Protein AF-0000000079573937 (afdb_homodimer)

Organism: NCBI:txid592978

pLDDT: mean 86.53, std 19.09, range [24.98, 98.88]

Solvent-accessible surface area (backbone atoms only — not comparable to full-atom values): 15312 Å² total; per-residue (Å²): 130,82,76,70,68,78,76,68,68,70,59,64,62,57,48,50,54,49,49,52,52,49,51,52,48,50,53,50,46,54,70,66,37,50,70,65,61,48,67,47,43,62,46,42,52,49,57,50,58,76,48,68,52,93,90,28,59,68,71,42,94,75,48,55,65,68,60,53,50,50,52,42,48,52,36,50,51,51,45,60,72,75,45,92,72,54,74,75,52,59,72,45,42,62,59,50,46,44,49,51,40,46,50,50,38,53,51,52,47,50,50,52,51,51,53,51,51,51,53,50,59,60,60,67,44,93,77,67,70,85,125,129,82,76,70,66,76,76,70,67,70,59,63,62,56,48,50,54,50,50,52,53,49,50,52,49,50,52,51,46,53,70,67,38,51,70,68,60,48,68,47,43,62,47,43,51,49,56,50,58,76,46,67,53,93,90,28,58,69,71,41,93,77,49,56,65,67,60,53,50,50,52,43,48,52,37,52,51,51,45,61,74,75,45,93,70,53,74,74,52,60,72,45,42,62,61,52,47,44,48,52,38,46,49,50,37,52,50,51,48,51,52,52,51,51,53,52,50,50,51,50,60,58,60,68,41,87,82,65,67,84,124

Secondary structure (DSSP, 8-state):
---------SHHHHHHHHHHHHHHHHHHHHHTS-HHHHHHHHHHHHHHHHT-STT-GGGSSS--HHHHHHHHHHHHHHHHHHS---HHHHHHHHHHHHHHHHHHHHHHHHHHHHHHHHHHHHHTSTT----/---------SHHHHHHHHHHHHHHHHHHHHHTS-HHHHHHHHHHHHHHHHT-STT-GGGSSS--HHHHHHHHHHHHHHHHHHS---HHHHHHHHHHHHHHHHHHHHHHHHHHHHHHHHHHHHHTSTT----

Sequence (262 aa):
MYQKLPYYMAYPIQTEYDERAERTDLEYMKSLYPDLPKRILPYVEEECDRMEYTGSVIFDVYPDKLQLRIMCSRICENVKKQEKMFAGEERMLRDLAEVLLYQEIYRRRGEQRKRKQKIYSYCSLPGKSMIMYQKLPYYMAYPIQTEYDERAERTDLEYMKSLYPDLPKRILPYVEEECDRMEYTGSVIFDVYPDKLQLRIMCSRICENVKKQEKMFAGEERMLRDLAEVLLYQEIYRRRGEQRKRKQKIYSYCSLPGKSMI

Nearest PDB structures (foldseek):
  7qcf-assembly1_A  TM=4.038E-01  e=3.791E+00  Escherichia coli K-12
  7qcf-assembly3_D-2  TM=3.618E-01  e=5.643E+00  Escherichia coli K-12
  8hoi-assembly2_B  TM=2.876E-01  e=5.037E+00  Homo sapiens
  7qcf-assembly1_A  TM=4.037E-01  e=3.473E+00  Escherichia coli K-12
  7qcf-assembly3_D-2  TM=3.617E-01  e=4.367E+00  Escherichia coli K-12

Foldseek 3Di:
DPPVPVPPVPPPVVVVVVVVVVVVVVVVVLVPDDDLLNLLLVLLVVLVVVQPDPPGQLLDPDRDPVVLVVSLVSSLVVCVVPDDDDPVSNVCSSVSSSVSNNVVSVVVNVVVVVVVVVVVVVVPPPPCDPD/DPPVPVPPVPPPVVVVVVVVVVVVVVVVVLVPDDDLLNLLLVLLVVLVVVQPDPPGQLQDPDRDPVVLVVSLVSSLVVCVVPDDDDPVSNVCSSVSSSVSNNVVSVVVNVVVVVVVVVVVVVVPPVPDDPD

Radius of gyration: 21.72 Å; Cα contacts (8 Å, |Δi|>4): 149; chains: 2; bounding box: 40×76×48 Å

Structure (mmCIF, N/CA/C/O backbone):
data_AF-0000000079573937-model_v1
#
loop_
_entity.id
_entity.type
_entity.pdbx_description
1 polymer 'Uncharacterized protein'
#
loop_
_atom_site.group_PDB
_atom_site.id
_atom_site.type_symbol
_atom_site.label_atom_id
_atom_site.label_alt_id
_atom_site.label_comp_id
_atom_site.label_asym_id
_atom_site.label_entity_id
_atom_site.label_seq_id
_atom_site.pdbx_PDB_ins_code
_atom_site.Cartn_x
_atom_site.Cartn_y
_atom_site.Cartn_z
_atom_site.occupancy
_atom_site.B_iso_or_equiv
_atom_site.auth_seq_id
_atom_site.auth_comp_id
_atom_site.auth_asym_id
_atom_site.auth_atom_id
_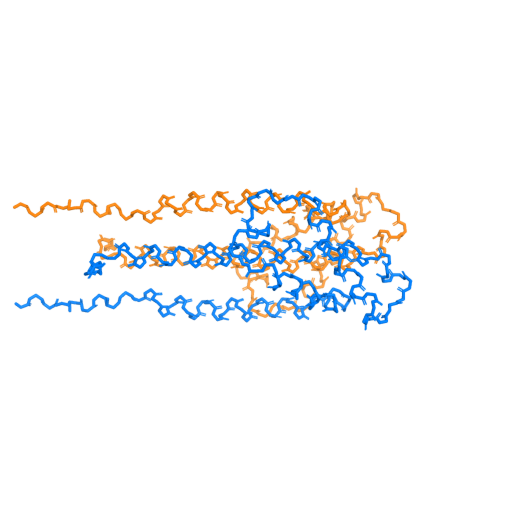atom_site.pdbx_PDB_model_num
ATOM 1 N N . MET A 1 1 ? -0.1 43.375 30.547 1 24.98 1 MET A N 1
ATOM 2 C CA . MET A 1 1 ? 0.74 42.188 30.547 1 24.98 1 MET A CA 1
ATOM 3 C C . MET A 1 1 ? 0.172 41.125 29.609 1 24.98 1 MET A C 1
ATOM 5 O O . MET A 1 1 ? -0.954 40.656 29.812 1 24.98 1 MET A O 1
ATOM 9 N N . TYR A 1 2 ? 0.427 41.281 28.344 1 28.7 2 TYR A N 1
ATOM 10 C CA . TYR A 1 2 ? -0.107 40.438 27.266 1 28.7 2 TYR A CA 1
ATOM 11 C C . TYR A 1 2 ? 0.256 38.969 27.469 1 28.7 2 TYR A C 1
ATOM 13 O O . TYR A 1 2 ? 1.419 38.656 27.719 1 28.7 2 TYR A O 1
ATOM 21 N N . GLN A 1 3 ? -0.486 38.312 28.391 1 28.08 3 GLN A N 1
ATOM 22 C CA . GLN A 1 3 ? -0.281 36.906 28.688 1 28.08 3 GLN A CA 1
ATOM 23 C C . GLN A 1 3 ? 0.041 36.094 27.422 1 28.08 3 GLN A C 1
ATOM 25 O O . GLN A 1 3 ? -0.699 36.156 26.438 1 28.08 3 GLN A O 1
ATOM 30 N N . LYS A 1 4 ? 1.369 36 27.062 1 37.31 4 LYS A N 1
ATOM 31 C CA . LYS A 1 4 ? 1.959 35.125 26.047 1 37.31 4 LYS A CA 1
ATOM 32 C C . LYS A 1 4 ? 1.273 33.781 26.016 1 37.31 4 LYS A C 1
ATOM 34 O O . LYS A 1 4 ? 1.214 33.062 27.031 1 37.31 4 LYS A O 1
ATOM 39 N N . LEU A 1 5 ? 0.05 33.781 25.75 1 37.66 5 LEU A N 1
ATOM 40 C CA . LEU A 1 5 ? -0.457 32.438 25.531 1 37.66 5 LEU A CA 1
ATOM 41 C C . LEU A 1 5 ? 0.614 31.531 24.906 1 37.66 5 LEU A C 1
ATOM 43 O O . LEU A 1 5 ? 1.245 31.922 23.922 1 37.66 5 LEU A O 1
ATOM 47 N N . PRO A 1 6 ? 1.415 30.797 25.812 1 36.66 6 PRO A N 1
ATOM 48 C CA . PRO A 1 6 ? 2.387 29.844 25.25 1 36.66 6 PRO A CA 1
ATOM 49 C C . PRO A 1 6 ? 1.854 29.109 24.016 1 36.66 6 PRO A C 1
ATOM 51 O O . PRO A 1 6 ? 0.735 28.594 24.047 1 36.66 6 PRO A O 1
ATOM 54 N N . TYR A 1 7 ? 1.98 29.641 22.844 1 37.28 7 TYR A N 1
ATOM 55 C CA . TYR A 1 7 ? 1.629 29.031 21.562 1 37.28 7 TYR A CA 1
ATOM 56 C C . TYR A 1 7 ? 2.061 27.578 21.531 1 37.28 7 TYR A C 1
ATOM 58 O O . TYR A 1 7 ? 3.176 27.266 21.109 1 37.28 7 TYR A O 1
ATOM 66 N N . TYR A 1 8 ? 2.178 26.859 22.641 1 42.19 8 TYR A N 1
ATOM 67 C CA . TYR A 1 8 ? 2.443 25.438 22.484 1 42.19 8 TYR A CA 1
ATOM 68 C C . TYR A 1 8 ? 1.611 24.844 21.344 1 42.19 8 TYR A C 1
ATOM 70 O O . TYR A 1 8 ? 0.383 24.781 21.438 1 42.19 8 TYR A O 1
ATOM 78 N N . MET A 1 9 ? 1.931 25.062 20.141 1 45.53 9 MET A N 1
ATOM 79 C CA . MET A 1 9 ? 1.317 24.438 18.969 1 45.53 9 MET A CA 1
ATOM 80 C C . MET A 1 9 ? 1.02 22.969 19.219 1 45.53 9 MET A C 1
ATOM 82 O O . MET A 1 9 ? 1.92 22.188 19.562 1 45.53 9 MET A O 1
ATOM 86 N N . ALA A 1 10 ? -0.041 22.516 19.844 1 50.25 10 ALA A N 1
ATOM 87 C CA . ALA A 1 10 ? -0.71 21.234 19.984 1 50.25 10 ALA A CA 1
ATOM 88 C C . ALA A 1 10 ? -0.385 20.312 18.797 1 50.25 10 ALA A C 1
ATOM 90 O O . ALA A 1 10 ? -0.569 19.094 18.891 1 50.25 10 ALA A O 1
ATOM 91 N N . TYR A 1 11 ? 0.306 20.812 17.828 1 54.09 11 TYR A N 1
ATOM 92 C CA . TYR A 1 11 ? 0.455 20.047 16.594 1 54.09 11 TYR A CA 1
ATOM 93 C C . TYR A 1 11 ? 1.466 18.922 16.781 1 54.09 11 TYR A C 1
ATOM 95 O O . TYR A 1 11 ? 1.287 17.812 16.25 1 54.09 11 TYR A O 1
ATOM 103 N N . PRO A 1 12 ? 2.684 19.219 17.578 1 57.81 12 PRO A N 1
ATOM 104 C CA . PRO A 1 12 ? 3.721 18.188 17.469 1 57.81 12 PRO A CA 1
ATOM 105 C C . PRO A 1 12 ? 3.303 16.859 18.109 1 57.81 12 PRO A C 1
ATOM 107 O O . PRO A 1 12 ? 3.559 15.789 17.547 1 57.81 12 PRO A O 1
ATOM 110 N N . ILE A 1 13 ? 2.611 16.953 19.281 1 59 13 ILE A N 1
ATOM 111 C CA . ILE A 1 13 ? 2.361 15.719 20.031 1 59 13 ILE A CA 1
ATOM 112 C C . ILE A 1 13 ? 1.302 14.883 19.312 1 59 13 ILE A C 1
ATOM 114 O O . ILE A 1 13 ? 1.456 13.672 19.156 1 59 13 ILE A O 1
ATOM 118 N N . GLN A 1 14 ? 0.32 15.492 18.859 1 69.94 14 GLN A N 1
ATOM 119 C CA . GLN A 1 14 ? -0.741 14.75 18.188 1 69.94 14 GLN A CA 1
ATOM 120 C C . GLN A 1 14 ? -0.217 14.062 16.938 1 69.94 14 GLN A C 1
ATOM 122 O O . GLN A 1 14 ? -0.584 12.914 16.641 1 69.94 14 GLN A O 1
ATOM 127 N N . THR A 1 15 ? 0.822 14.734 16.406 1 74.12 15 THR A N 1
ATOM 128 C CA . THR A 1 15 ? 1.39 14.18 15.18 1 74.12 15 THR A CA 1
ATOM 129 C C . THR A 1 15 ? 2.209 12.93 15.484 1 74.12 15 THR A C 1
ATOM 131 O O . THR A 1 15 ? 2.164 11.953 14.727 1 74.12 15 THR A O 1
ATOM 134 N N . GLU A 1 16 ? 2.859 12.953 16.656 1 79.19 16 GLU A N 1
ATOM 135 C CA . GLU A 1 16 ? 3.678 11.797 17.016 1 79.19 16 GLU A CA 1
ATOM 136 C C . GLU A 1 16 ? 2.811 10.578 17.328 1 79.19 16 GLU A C 1
ATOM 138 O O . GLU A 1 16 ? 3.148 9.461 16.938 1 79.19 16 GLU A O 1
ATOM 143 N N . TYR A 1 17 ? 1.79 10.82 18.109 1 79.19 17 TYR A N 1
ATOM 144 C CA . TYR A 1 17 ? 0.856 9.742 18.422 1 79.19 17 TYR A CA 1
ATOM 145 C C . TYR A 1 17 ? 0.246 9.164 17.156 1 79.19 17 TYR A C 1
ATOM 147 O O . TYR A 1 17 ? 0.122 7.945 17.016 1 79.19 17 TYR A O 1
ATOM 155 N N . ASP A 1 18 ? -0.044 10 16.266 1 85.38 18 ASP A N 1
ATOM 156 C CA . ASP A 1 18 ? -0.644 9.578 15.008 1 85.38 18 ASP A CA 1
ATOM 157 C C . ASP A 1 18 ? 0.336 8.742 14.188 1 85.38 18 ASP A C 1
ATOM 159 O O . ASP A 1 18 ? -0.056 7.758 13.555 1 85.38 18 ASP A O 1
ATOM 163 N N . GLU A 1 19 ? 1.577 9.156 14.305 1 87.06 19 GLU A N 1
ATOM 164 C CA . GLU A 1 19 ? 2.598 8.422 13.562 1 87.06 19 GLU A CA 1
ATOM 165 C C . GLU A 1 19 ? 2.801 7.023 14.133 1 87.06 19 GLU A C 1
ATOM 167 O O . GLU A 1 19 ? 2.98 6.059 13.383 1 87.06 19 GLU A O 1
ATOM 172 N N . ARG A 1 20 ? 2.82 6.953 15.453 1 91.38 20 ARG A N 1
ATOM 173 C CA . ARG A 1 20 ? 2.941 5.652 16.109 1 91.38 20 ARG A CA 1
ATOM 174 C C . ARG A 1 20 ? 1.746 4.766 15.773 1 91.38 20 ARG A C 1
ATOM 176 O O . ARG A 1 20 ? 1.91 3.576 15.484 1 91.38 20 ARG A O 1
ATOM 183 N N . ALA A 1 21 ? 0.605 5.316 15.836 1 91.81 21 ALA A N 1
ATOM 184 C CA . ALA A 1 21 ? -0.614 4.586 15.508 1 91.81 21 ALA A CA 1
ATOM 185 C C . ALA A 1 21 ? -0.588 4.102 14.062 1 91.81 21 ALA A C 1
ATOM 187 O O . ALA A 1 21 ? -1.009 2.979 13.766 1 91.81 21 ALA A O 1
ATOM 188 N N . GLU A 1 22 ? -0.094 4.906 13.172 1 94.19 22 GLU A N 1
ATOM 189 C CA . GLU A 1 22 ? 0.003 4.547 11.766 1 94.19 22 GLU A CA 1
ATOM 190 C C . GLU A 1 22 ? 0.978 3.393 11.555 1 94.19 22 GLU A C 1
ATOM 192 O O . GLU A 1 22 ? 0.722 2.494 10.75 1 94.19 22 GLU A O 1
ATOM 197 N N . ARG A 1 23 ? 2.105 3.416 12.25 1 94.56 23 ARG A N 1
ATOM 198 C CA . ARG A 1 23 ? 3.096 2.348 12.156 1 94.56 23 ARG A CA 1
ATOM 199 C C . ARG A 1 23 ? 2.535 1.034 12.688 1 94.56 23 ARG A C 1
ATOM 201 O O . ARG A 1 23 ? 2.738 -0.023 12.086 1 94.56 23 ARG A O 1
ATOM 208 N N . THR A 1 24 ? 1.897 1.167 13.836 1 95.94 24 THR A N 1
ATOM 209 C CA . THR A 1 24 ? 1.251 -0.008 14.406 1 95.94 24 THR A CA 1
ATOM 210 C C . THR A 1 24 ? 0.197 -0.565 13.453 1 95.94 24 THR A C 1
ATOM 212 O O . THR A 1 24 ? 0.088 -1.781 13.281 1 95.94 24 THR A O 1
ATOM 215 N N . ASP A 1 25 ? -0.55 0.281 12.852 1 97.25 25 ASP A N 1
ATOM 216 C CA . ASP A 1 25 ? -1.555 -0.101 11.859 1 97.25 25 ASP A CA 1
ATOM 217 C C . ASP A 1 25 ? -0.914 -0.819 10.68 1 97.25 25 ASP A C 1
ATOM 219 O O . ASP A 1 25 ? -1.394 -1.87 10.25 1 97.25 25 ASP A O 1
ATOM 223 N N . LEU A 1 26 ? 0.173 -0.298 10.164 1 97.38 26 LEU A N 1
ATOM 224 C CA . LEU A 1 26 ? 0.909 -0.897 9.055 1 97.38 26 LEU A CA 1
ATOM 225 C C . LEU A 1 26 ? 1.369 -2.309 9.406 1 97.38 26 LEU A C 1
ATOM 227 O O . LEU A 1 26 ? 1.18 -3.24 8.625 1 97.38 26 LEU A O 1
ATOM 231 N N . GLU A 1 27 ? 1.986 -2.42 10.562 1 97.12 27 GLU A N 1
ATOM 232 C CA . GLU A 1 27 ? 2.49 -3.717 11.008 1 97.12 27 GLU A CA 1
ATOM 233 C C . GLU A 1 27 ? 1.357 -4.727 11.156 1 97.12 27 GLU A C 1
ATOM 235 O O . GLU A 1 27 ? 1.512 -5.898 10.797 1 97.12 27 GLU A O 1
ATOM 240 N N . TYR A 1 28 ? 0.291 -4.258 11.68 1 97.56 28 TYR A N 1
ATOM 241 C CA . TYR A 1 28 ? -0.873 -5.125 11.805 1 97.56 28 TYR A CA 1
ATOM 242 C C . TYR A 1 28 ? -1.358 -5.582 10.43 1 97.56 28 TYR A C 1
ATOM 244 O O . TYR A 1 28 ? -1.596 -6.773 10.211 1 97.56 28 TYR A O 1
ATOM 252 N N . MET A 1 29 ? -1.575 -4.727 9.469 1 97.12 29 MET A N 1
ATOM 253 C CA . MET A 1 29 ? -2.025 -5.074 8.125 1 97.12 29 MET A CA 1
ATOM 254 C C . MET A 1 29 ? -1.067 -6.062 7.469 1 97.12 29 MET A C 1
ATOM 256 O O . MET A 1 29 ? -1.5 -7.023 6.828 1 97.12 29 MET A O 1
ATOM 260 N N . LYS A 1 30 ? 0.252 -5.816 7.676 1 97.38 30 LYS A N 1
ATOM 261 C CA . LYS A 1 30 ? 1.263 -6.727 7.145 1 97.38 30 LYS A CA 1
ATOM 262 C C . LYS A 1 30 ? 1.11 -8.125 7.746 1 97.38 30 LYS A C 1
ATOM 264 O O . LYS A 1 30 ? 1.341 -9.125 7.066 1 97.38 30 LYS A O 1
ATOM 269 N N . SER A 1 31 ? 0.73 -8.156 9.062 1 97.56 31 SER A N 1
ATOM 270 C CA . SER A 1 31 ? 0.577 -9.438 9.75 1 97.56 31 SER A CA 1
ATOM 271 C C . SER A 1 31 ? -0.584 -10.242 9.18 1 97.56 31 SER A C 1
ATOM 273 O O . SER A 1 31 ? -0.67 -11.453 9.391 1 97.56 31 SER A O 1
ATOM 275 N N . LEU A 1 32 ? -1.505 -9.578 8.438 1 97.69 32 LEU A N 1
ATOM 276 C CA . LEU A 1 32 ? -2.678 -10.242 7.875 1 97.69 32 LEU A CA 1
ATOM 277 C C . LEU A 1 32 ? -2.363 -10.828 6.504 1 97.69 32 LEU A C 1
ATOM 279 O O . LEU A 1 32 ? -3.164 -11.578 5.949 1 97.69 32 LEU A O 1
ATOM 283 N N . TYR A 1 33 ? -1.231 -10.414 5.914 1 97.69 33 TYR A N 1
ATOM 284 C CA . TYR A 1 33 ? -0.862 -10.938 4.605 1 97.69 33 TYR A CA 1
ATOM 285 C C . TYR A 1 33 ? -0.805 -12.461 4.629 1 97.69 33 TYR A C 1
ATOM 287 O O . TYR A 1 33 ? -0.487 -13.062 5.656 1 97.69 33 TYR A O 1
ATOM 295 N N . PRO A 1 34 ? -1.091 -13.102 3.467 1 96.94 34 PRO A N 1
ATOM 296 C CA . PRO A 1 34 ? -0.868 -14.547 3.373 1 96.94 34 PRO A CA 1
ATOM 297 C C . PRO A 1 34 ? 0.59 -14.938 3.607 1 96.94 34 PRO A C 1
ATOM 299 O O . PRO A 1 34 ? 1.463 -14.062 3.668 1 96.94 34 PRO A O 1
ATOM 302 N N . ASP A 1 35 ? 0.841 -16.172 3.752 1 96.56 35 ASP A N 1
ATOM 303 C CA . ASP A 1 35 ? 2.145 -16.703 4.145 1 96.56 35 ASP A CA 1
ATOM 304 C C . ASP A 1 35 ? 3.227 -16.297 3.146 1 96.56 35 ASP A C 1
ATOM 306 O O . ASP A 1 35 ? 4.254 -15.734 3.529 1 96.56 35 ASP A O 1
ATOM 310 N N . LEU A 1 36 ? 2.986 -16.516 1.882 1 97.06 36 LEU A N 1
ATOM 311 C CA . LEU A 1 36 ? 4.023 -16.281 0.881 1 97.06 36 LEU A CA 1
ATOM 312 C C . LEU A 1 36 ? 4.375 -14.805 0.804 1 97.06 36 LEU A C 1
ATOM 314 O O . LEU A 1 36 ? 5.547 -14.438 0.911 1 97.06 36 LEU A O 1
ATOM 318 N N . PRO A 1 37 ? 3.414 -13.867 0.656 1 98 37 PRO A N 1
ATOM 319 C CA . PRO A 1 37 ? 3.748 -12.438 0.678 1 98 37 PRO A CA 1
ATOM 320 C C . PRO A 1 37 ? 4.477 -12.023 1.953 1 98 37 PRO A C 1
ATOM 322 O O . PRO A 1 37 ? 5.402 -11.211 1.902 1 98 37 PRO A O 1
ATOM 325 N N . LYS A 1 38 ? 4.098 -12.594 3.008 1 97.56 38 LYS A N 1
ATOM 326 C CA . LYS A 1 38 ? 4.73 -12.289 4.289 1 97.56 38 LYS A CA 1
ATOM 327 C C . LYS A 1 38 ? 6.207 -12.68 4.277 1 97.56 38 LYS A C 1
ATOM 329 O O . LYS A 1 38 ? 7.047 -11.977 4.836 1 97.56 38 LYS A O 1
ATOM 334 N N . ARG A 1 39 ? 6.523 -13.781 3.691 1 97.69 39 ARG A N 1
ATOM 335 C CA . ARG A 1 39 ? 7.895 -14.266 3.6 1 97.69 39 ARG A CA 1
ATOM 336 C C . ARG A 1 39 ? 8.711 -13.422 2.629 1 97.69 39 ARG A C 1
ATOM 338 O O . ARG A 1 39 ? 9.922 -13.266 2.801 1 97.69 39 ARG A O 1
ATOM 345 N N . ILE A 1 40 ? 8.062 -12.867 1.661 1 98.56 40 ILE A N 1
ATOM 346 C CA . ILE A 1 40 ? 8.734 -12.094 0.618 1 98.56 40 ILE A CA 1
ATOM 347 C C . ILE A 1 40 ? 8.984 -10.672 1.106 1 98.56 40 ILE A C 1
ATOM 349 O O . ILE A 1 40 ? 9.992 -10.055 0.757 1 98.56 40 ILE A O 1
ATOM 353 N N . LEU A 1 41 ? 8.109 -10.172 1.948 1 98.75 41 LEU A N 1
ATOM 354 C CA . LEU A 1 41 ? 8.039 -8.773 2.354 1 98.75 41 LEU A CA 1
ATOM 355 C C . LEU A 1 41 ? 9.367 -8.297 2.93 1 98.75 41 LEU A C 1
ATOM 357 O O . LEU A 1 41 ? 9.859 -7.227 2.574 1 98.75 41 LEU A O 1
ATOM 361 N N . PRO A 1 42 ? 10.031 -9.086 3.811 1 98.69 42 PRO A N 1
ATOM 362 C CA . PRO A 1 42 ? 11.297 -8.609 4.375 1 98.69 42 PRO A CA 1
ATOM 363 C C . PRO A 1 42 ? 12.359 -8.344 3.309 1 98.69 42 PRO A C 1
ATOM 365 O O . PRO A 1 42 ? 13.164 -7.422 3.447 1 98.69 42 PRO A O 1
ATOM 368 N N . TYR A 1 43 ? 12.367 -9.109 2.25 1 98.81 43 TYR A N 1
ATOM 369 C CA . TYR A 1 43 ? 13.32 -8.93 1.163 1 98.81 43 TYR A CA 1
ATOM 370 C C . TYR A 1 43 ? 13.016 -7.672 0.367 1 98.81 43 TYR A C 1
ATOM 372 O O . TYR A 1 43 ? 13.922 -6.973 -0.084 1 98.81 43 TYR A O 1
ATOM 380 N N . VAL A 1 44 ? 11.734 -7.398 0.195 1 98.88 44 VAL A N 1
ATOM 381 C CA . VAL A 1 44 ? 11.289 -6.176 -0.466 1 98.88 44 VAL A CA 1
ATOM 382 C C . VAL A 1 44 ? 11.727 -4.961 0.352 1 98.88 44 VAL A C 1
ATOM 384 O O . VAL A 1 44 ? 12.281 -4.004 -0.193 1 98.88 44 VAL A O 1
ATOM 387 N N . GLU A 1 45 ? 11.477 -5.062 1.645 1 98.69 45 GLU A N 1
ATOM 388 C CA . GLU A 1 45 ? 11.82 -3.963 2.539 1 98.69 45 GLU A CA 1
ATOM 389 C C . GLU A 1 45 ? 13.328 -3.738 2.582 1 98.69 45 GLU A C 1
ATOM 391 O O . GLU A 1 45 ? 13.797 -2.598 2.574 1 98.69 45 GLU A O 1
ATOM 396 N N . GLU A 1 46 ? 14.055 -4.805 2.568 1 98.56 46 GLU A N 1
ATOM 397 C CA . GLU A 1 46 ? 15.508 -4.715 2.566 1 98.56 46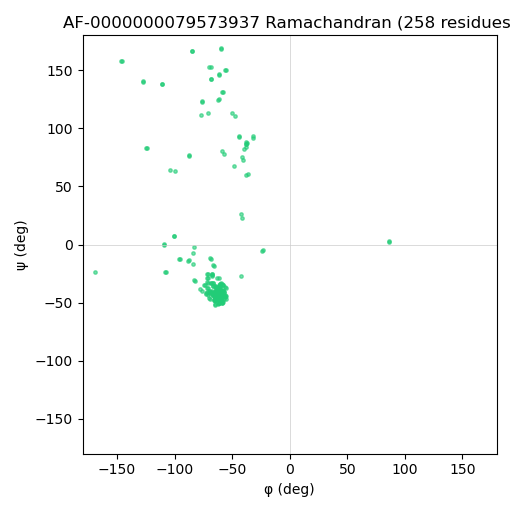 GLU A CA 1
ATOM 398 C C . GLU A 1 46 ? 16.016 -4.055 1.29 1 98.56 46 GLU A C 1
ATOM 400 O O . GLU A 1 46 ? 16.906 -3.199 1.34 1 98.56 46 GLU A O 1
ATOM 405 N N . GLU A 1 47 ? 15.508 -4.504 0.166 1 98.75 47 GLU A N 1
ATOM 406 C CA . GLU A 1 47 ? 15.891 -3.895 -1.104 1 98.75 47 GLU A CA 1
ATOM 407 C C . GLU A 1 47 ? 15.594 -2.398 -1.108 1 98.75 47 GLU A C 1
ATOM 409 O O . GLU A 1 47 ? 16.406 -1.6 -1.572 1 98.75 47 GLU A O 1
ATOM 414 N N . CYS A 1 48 ? 14.43 -1.995 -0.628 1 98.31 48 CYS A N 1
ATOM 415 C CA . CYS A 1 48 ? 14.039 -0.591 -0.587 1 98.31 48 CYS A CA 1
ATOM 416 C C . CYS A 1 48 ? 14.883 0.183 0.419 1 98.31 48 CYS A C 1
ATOM 418 O O . CYS A 1 48 ? 15.148 1.372 0.231 1 98.31 48 CYS A O 1
ATOM 420 N N . ASP A 1 49 ? 15.305 -0.505 1.564 1 98.38 49 ASP A N 1
ATOM 421 C CA . ASP A 1 49 ? 16.219 0.109 2.521 1 98.38 49 ASP A CA 1
ATOM 422 C C . ASP A 1 49 ? 17.531 0.509 1.851 1 98.38 49 ASP A C 1
ATOM 424 O O . ASP A 1 49 ? 18.062 1.587 2.117 1 98.38 49 ASP A O 1
ATOM 428 N N . ARG A 1 50 ? 17.984 -0.308 1 1 97.62 50 ARG A N 1
ATOM 429 C CA . ARG A 1 50 ? 19.234 -0.05 0.277 1 97.62 50 ARG A CA 1
ATOM 430 C C . ARG A 1 50 ? 19.078 1.138 -0.667 1 97.62 50 ARG A C 1
ATOM 432 O O . ARG A 1 50 ? 20.047 1.848 -0.943 1 97.62 50 ARG A O 1
ATOM 439 N N . MET A 1 51 ? 17.875 1.405 -1.082 1 97.19 51 MET A N 1
ATOM 440 C CA . MET A 1 51 ? 17.594 2.451 -2.062 1 97.19 51 MET A CA 1
ATOM 441 C C . MET A 1 51 ? 17.078 3.715 -1.382 1 97.19 51 MET A C 1
ATOM 443 O O . MET A 1 51 ? 16.688 4.664 -2.053 1 97.19 51 MET A O 1
ATOM 447 N N . GLU A 1 52 ? 17.109 3.73 -0.084 1 96.88 52 GLU A N 1
ATOM 448 C CA . GLU A 1 52 ? 16.547 4.859 0.647 1 96.88 52 GLU A CA 1
ATOM 449 C C . GLU A 1 52 ? 17.578 5.969 0.834 1 96.88 52 GLU A C 1
ATOM 451 O O . GLU A 1 52 ? 18.078 6.172 1.939 1 96.88 52 GLU A O 1
ATOM 456 N N . TYR A 1 53 ? 17.828 6.691 -0.132 1 95.88 53 TYR A N 1
ATOM 457 C CA . TYR A 1 53 ? 18.734 7.84 -0.104 1 95.88 53 TYR A CA 1
ATOM 458 C C . TYR A 1 53 ? 18.25 8.93 -1.055 1 95.88 53 TYR A C 1
ATOM 460 O O . TYR A 1 53 ? 17.438 8.672 -1.947 1 95.88 53 TYR A O 1
AT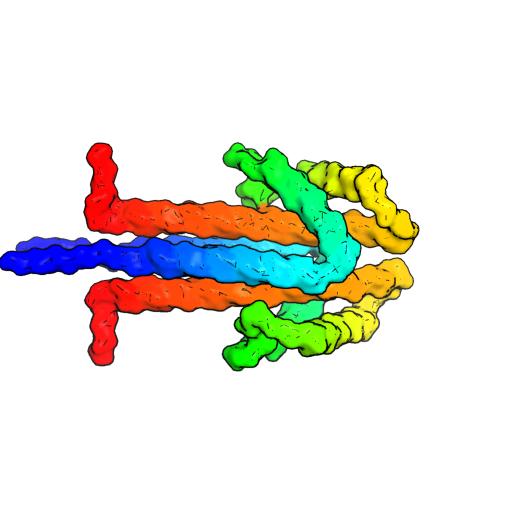OM 468 N N . THR A 1 54 ? 18.672 10.188 -0.828 1 92 54 THR A N 1
ATOM 469 C CA . THR A 1 54 ? 18.281 11.32 -1.654 1 92 54 THR A CA 1
ATOM 470 C C . THR A 1 54 ? 18.688 11.102 -3.107 1 92 54 THR A C 1
ATOM 472 O O . THR A 1 54 ? 19.828 10.719 -3.383 1 92 54 THR A O 1
ATOM 475 N N . GLY A 1 55 ? 17.797 11.312 -4.094 1 93.94 55 GLY A N 1
ATOM 476 C CA . GLY A 1 55 ? 18.094 11.156 -5.508 1 93.94 55 GLY A CA 1
ATOM 477 C C . GLY A 1 55 ? 17.906 9.734 -6.004 1 93.94 55 GLY A C 1
ATOM 478 O O . GLY A 1 55 ? 18.156 9.445 -7.176 1 93.94 55 GLY A O 1
ATOM 479 N N . SER A 1 56 ? 17.484 8.914 -5.133 1 96.5 56 SER A N 1
ATOM 480 C CA . SER A 1 56 ? 17.25 7.516 -5.473 1 96.5 56 SER A CA 1
ATOM 481 C C . SER A 1 56 ? 16.062 7.371 -6.422 1 96.5 56 SER A C 1
ATOM 483 O O . SER A 1 56 ? 15.125 8.172 -6.375 1 96.5 56 SER A O 1
ATOM 485 N N . VAL A 1 57 ? 16.062 6.336 -7.219 1 97.62 57 VAL A N 1
ATOM 486 C CA . VAL A 1 57 ? 15.055 6.043 -8.227 1 97.62 57 VAL A CA 1
ATOM 487 C C . VAL A 1 57 ? 13.695 5.867 -7.559 1 97.62 57 VAL A C 1
ATOM 489 O O . VAL A 1 57 ? 12.656 6.203 -8.141 1 97.62 57 VAL A O 1
ATOM 492 N N . ILE A 1 58 ? 13.625 5.336 -6.355 1 97.88 58 ILE A N 1
ATOM 493 C CA . ILE A 1 58 ? 12.367 5.035 -5.691 1 97.88 58 ILE A CA 1
ATOM 494 C C . ILE A 1 58 ? 11.648 6.332 -5.324 1 97.88 58 ILE A C 1
ATOM 496 O O . ILE A 1 58 ? 10.453 6.324 -5.008 1 97.88 58 ILE A O 1
ATOM 500 N N . PHE A 1 59 ? 12.336 7.48 -5.406 1 97.06 59 PHE A N 1
ATOM 501 C CA . PHE A 1 59 ? 11.734 8.758 -5.055 1 97.06 59 PHE A CA 1
ATOM 502 C C . PHE A 1 59 ? 11.492 9.609 -6.297 1 97.06 59 PHE A C 1
ATOM 504 O O . PHE A 1 59 ? 10.984 10.727 -6.203 1 97.06 59 PHE A O 1
ATOM 511 N N . ASP A 1 60 ? 11.836 9.117 -7.461 1 96.44 60 ASP A N 1
ATOM 512 C CA . ASP A 1 60 ? 11.484 9.781 -8.711 1 96.44 60 ASP A CA 1
ATOM 513 C C . ASP A 1 60 ? 9.977 9.727 -8.953 1 96.44 60 ASP A C 1
ATOM 515 O O . ASP A 1 60 ? 9.328 8.711 -8.695 1 96.44 60 ASP A O 1
ATOM 519 N N . VAL A 1 61 ? 9.406 10.805 -9.5 1 94.69 61 VAL A N 1
ATOM 520 C CA . VAL A 1 61 ? 7.984 10.82 -9.82 1 94.69 61 VAL A CA 1
ATOM 521 C C . VAL A 1 61 ? 7.668 9.719 -10.828 1 94.69 61 VAL A C 1
ATOM 523 O O . VAL A 1 61 ? 6.738 8.93 -10.633 1 94.69 61 VAL A O 1
ATOM 526 N N . TYR A 1 62 ? 8.547 9.609 -11.75 1 96.81 62 TYR A N 1
ATOM 527 C CA . TYR A 1 62 ? 8.438 8.562 -12.766 1 96.81 62 TYR A CA 1
ATOM 528 C C . TYR A 1 62 ? 9.703 7.719 -12.812 1 96.81 62 TYR A C 1
ATOM 530 O O . TYR A 1 62 ? 10.602 7.977 -13.617 1 96.81 62 TYR A O 1
ATOM 538 N N . PRO A 1 63 ? 9.805 6.723 -11.914 1 96.94 63 PRO A N 1
ATOM 539 C CA . PRO A 1 63 ? 11 5.887 -11.852 1 96.94 63 PRO A CA 1
ATOM 540 C C . PRO A 1 63 ? 11.258 5.113 -13.141 1 96.94 63 PRO A C 1
ATOM 542 O O . PRO A 1 63 ? 10.305 4.711 -13.82 1 96.94 63 PRO A O 1
ATOM 545 N N . ASP A 1 64 ? 12.5 4.941 -13.391 1 96.38 64 ASP A N 1
ATOM 546 C CA . ASP A 1 64 ? 12.914 4.156 -14.555 1 96.38 64 ASP A CA 1
ATOM 547 C C . ASP A 1 64 ? 12.43 2.713 -14.438 1 96.38 64 ASP A C 1
ATOM 549 O O . ASP A 1 64 ? 12.773 2.014 -13.477 1 96.38 64 ASP A O 1
ATOM 553 N N . LYS A 1 65 ? 11.719 2.266 -15.422 1 96.31 65 LYS A N 1
ATOM 554 C CA . LYS A 1 65 ? 11.117 0.937 -15.391 1 96.31 65 LYS A CA 1
ATOM 555 C C . LYS A 1 65 ? 12.18 -0.154 -15.352 1 96.31 65 LYS A C 1
ATOM 557 O O . LYS A 1 65 ? 11.977 -1.2 -14.727 1 96.31 65 LYS A O 1
ATOM 562 N N . LEU A 1 66 ? 13.266 0.165 -16.109 1 97.62 66 LEU A N 1
ATOM 563 C CA . LEU A 1 66 ? 14.344 -0.817 -16.094 1 97.62 66 LEU A CA 1
ATOM 564 C C . LEU A 1 66 ? 14.93 -0.984 -14.703 1 97.62 66 LEU A C 1
ATOM 566 O O . LEU A 1 66 ? 15.18 -2.107 -14.258 1 97.62 66 LEU A O 1
ATOM 570 N N . GLN A 1 67 ? 15.148 0.047 -14.023 1 97.56 67 GLN A N 1
ATOM 571 C CA . GLN A 1 67 ? 15.695 -0.015 -12.672 1 97.56 67 GLN A CA 1
ATOM 572 C C . GLN A 1 67 ? 14.742 -0.738 -11.727 1 97.56 67 GLN A C 1
ATOM 574 O O . GLN A 1 67 ? 15.172 -1.504 -10.859 1 97.56 67 GLN A O 1
ATOM 579 N N . LEU A 1 68 ? 13.406 -0.503 -11.867 1 98.31 68 LEU A N 1
ATOM 580 C CA . LEU A 1 68 ? 12.406 -1.184 -11.055 1 98.31 68 LEU A CA 1
ATOM 581 C C . LEU A 1 68 ? 12.422 -2.686 -11.32 1 98.31 68 LEU A C 1
ATOM 583 O O . LEU A 1 68 ? 12.289 -3.484 -10.391 1 98.31 68 LEU A O 1
ATOM 587 N N . ARG A 1 69 ? 12.609 -3.018 -12.57 1 98 69 ARG A N 1
ATOM 588 C CA . ARG A 1 69 ? 12.703 -4.43 -12.938 1 98 69 ARG A CA 1
ATOM 589 C C . ARG A 1 69 ? 13.938 -5.074 -12.312 1 98 69 ARG A C 1
ATOM 591 O O . ARG A 1 69 ? 13.883 -6.219 -11.852 1 98 69 ARG A O 1
ATOM 598 N N . ILE A 1 70 ? 15.008 -4.328 -12.336 1 98.31 70 ILE A N 1
ATOM 599 C CA . ILE A 1 70 ? 16.234 -4.816 -11.742 1 98.31 70 ILE A CA 1
ATOM 600 C C . ILE A 1 70 ? 16.047 -5.016 -10.234 1 98.31 70 ILE A C 1
ATOM 602 O O . ILE A 1 70 ? 16.438 -6.043 -9.688 1 98.31 70 ILE A O 1
ATOM 606 N N . MET A 1 71 ? 15.422 -4.094 -9.531 1 98.44 71 MET A N 1
ATOM 607 C CA . MET A 1 71 ? 15.109 -4.219 -8.109 1 98.44 71 MET A CA 1
ATOM 608 C C . MET A 1 71 ? 14.281 -5.473 -7.84 1 98.44 71 MET A C 1
ATOM 610 O O . MET A 1 71 ? 14.594 -6.246 -6.934 1 98.44 71 MET A O 1
ATOM 614 N N . CYS A 1 72 ? 13.273 -5.656 -8.648 1 98.56 72 CYS A N 1
ATOM 615 C CA . CYS A 1 72 ? 12.406 -6.82 -8.5 1 98.56 72 CYS A CA 1
ATOM 616 C C . CYS A 1 72 ? 13.195 -8.117 -8.695 1 98.56 72 CYS A C 1
ATOM 618 O O . CYS A 1 72 ? 13.008 -9.078 -7.949 1 98.56 72 CYS A O 1
ATOM 620 N N . SER A 1 73 ? 14.086 -8.125 -9.711 1 98.5 73 SER A N 1
ATOM 621 C CA . SER A 1 73 ? 14.906 -9.305 -9.984 1 98.5 73 SER A CA 1
ATOM 622 C C . SER A 1 73 ? 15.797 -9.633 -8.789 1 98.5 73 SER A C 1
ATOM 624 O O . SER A 1 73 ? 15.945 -10.805 -8.43 1 98.5 73 SER A O 1
ATOM 626 N N . ARG A 1 74 ? 16.375 -8.648 -8.227 1 98.5 74 ARG A N 1
ATOM 627 C CA . ARG A 1 74 ? 17.219 -8.859 -7.059 1 98.5 74 ARG A CA 1
ATOM 628 C C . ARG A 1 74 ? 16.406 -9.438 -5.898 1 98.5 74 ARG A C 1
ATOM 630 O O . ARG A 1 74 ? 16.875 -10.336 -5.199 1 98.5 74 ARG A O 1
ATOM 637 N N . ILE A 1 75 ? 15.188 -8.945 -5.676 1 98.75 75 ILE A N 1
ATOM 638 C CA . ILE A 1 75 ? 14.297 -9.461 -4.641 1 98.75 75 ILE A CA 1
ATOM 639 C C . ILE A 1 75 ? 14.008 -10.938 -4.891 1 98.75 75 ILE A C 1
ATOM 641 O O . ILE A 1 75 ? 14.156 -11.773 -3.992 1 98.75 75 ILE A O 1
ATOM 645 N N . CYS A 1 76 ? 13.664 -11.242 -6.121 1 98.56 76 CYS A N 1
ATOM 646 C CA . CYS A 1 76 ? 13.336 -12.617 -6.477 1 98.56 76 CYS A CA 1
ATOM 647 C C . CYS A 1 76 ? 14.531 -13.539 -6.277 1 98.56 76 CYS A C 1
ATOM 649 O O . CYS A 1 76 ? 14.391 -14.633 -5.727 1 98.56 76 CYS A O 1
ATOM 651 N N . GLU A 1 77 ? 15.664 -13.07 -6.719 1 98.25 77 GLU A N 1
ATOM 652 C CA . GLU A 1 77 ? 16.875 -13.859 -6.566 1 98.25 77 GLU A CA 1
ATOM 653 C C . GLU A 1 77 ? 17.188 -14.117 -5.098 1 98.25 77 GLU A C 1
ATOM 655 O O . GLU A 1 77 ? 17.531 -15.242 -4.719 1 98.25 77 GLU A O 1
ATOM 660 N N . ASN A 1 78 ? 17.062 -13.102 -4.309 1 98.31 78 ASN A N 1
ATOM 661 C CA . ASN A 1 78 ? 17.344 -13.234 -2.881 1 98.31 78 ASN A CA 1
ATOM 662 C C . ASN A 1 78 ? 16.359 -14.18 -2.199 1 98.31 78 ASN A C 1
ATOM 664 O O . ASN A 1 78 ? 16.75 -14.969 -1.339 1 98.31 78 ASN A O 1
ATOM 668 N N . VAL A 1 79 ? 15.078 -14.078 -2.541 1 98.44 79 VAL A N 1
ATOM 669 C CA . VAL A 1 79 ? 14.062 -14.969 -1.987 1 98.44 79 VAL A CA 1
ATOM 670 C C . VAL A 1 79 ? 14.383 -16.422 -2.363 1 98.44 79 VAL A C 1
ATOM 672 O O . VAL A 1 79 ? 14.367 -17.297 -1.509 1 98.44 79 VAL A O 1
ATOM 675 N N . LYS A 1 80 ? 14.719 -16.625 -3.623 1 97.44 80 LYS A N 1
ATOM 676 C CA . LYS A 1 80 ? 14.984 -17.984 -4.109 1 97.44 80 LYS A CA 1
ATOM 677 C C . LYS A 1 80 ? 16.219 -18.578 -3.434 1 97.44 80 LYS A C 1
ATOM 679 O O . LYS A 1 80 ? 16.281 -19.781 -3.195 1 97.44 80 LYS A O 1
ATOM 684 N N . LYS A 1 81 ? 17.172 -17.734 -3.178 1 97.19 81 LYS A N 1
ATOM 685 C CA . LYS A 1 81 ? 18.406 -18.188 -2.539 1 97.19 81 LYS A CA 1
ATOM 686 C C . LYS A 1 81 ? 18.172 -18.531 -1.073 1 97.19 81 LYS A C 1
ATOM 688 O O . LYS A 1 81 ? 18.812 -19.438 -0.54 1 97.19 81 LYS A O 1
ATOM 693 N N . GLN A 1 82 ? 17.25 -17.828 -0.401 1 97.31 82 GLN A N 1
ATOM 694 C CA . GLN A 1 82 ? 17.172 -17.906 1.054 1 97.31 82 GLN A CA 1
ATOM 695 C C . GLN A 1 82 ? 15.938 -18.703 1.495 1 97.31 82 GLN A C 1
ATOM 697 O O . GLN A 1 82 ? 15.891 -19.203 2.621 1 97.31 82 GLN A O 1
ATOM 702 N N . GLU A 1 83 ? 14.914 -18.766 0.627 1 96.12 83 GLU A N 1
ATOM 703 C CA . GLU A 1 83 ? 13.656 -19.406 1.011 1 96.12 83 GLU A CA 1
ATOM 704 C C . GLU A 1 83 ? 13.445 -20.703 0.245 1 96.12 83 GLU A C 1
ATOM 706 O O . GLU A 1 83 ? 13.758 -20.797 -0.944 1 96.12 83 GLU A O 1
ATOM 711 N N . LYS A 1 84 ? 12.969 -21.734 0.97 1 94.25 84 LYS A N 1
ATOM 712 C CA . LYS A 1 84 ? 12.477 -22.922 0.292 1 94.25 84 LYS A CA 1
ATOM 713 C C . LYS A 1 84 ? 11.094 -22.688 -0.315 1 94.25 84 LYS A C 1
ATOM 715 O O . LYS A 1 84 ? 10.172 -22.266 0.385 1 94.25 84 LYS A O 1
ATOM 720 N N . MET A 1 85 ? 11 -22.891 -1.592 1 93.38 85 MET A N 1
ATOM 721 C CA . MET A 1 85 ? 9.742 -22.656 -2.281 1 93.38 85 MET A CA 1
ATOM 722 C C . MET A 1 85 ? 9.32 -23.875 -3.098 1 93.38 85 MET A C 1
ATOM 724 O O . MET A 1 85 ? 10.164 -24.531 -3.713 1 93.38 85 MET A O 1
ATOM 728 N N . PHE A 1 86 ? 8.062 -24.141 -3.082 1 91.5 86 PHE A N 1
ATOM 729 C CA . PHE A 1 86 ? 7.543 -25.141 -3.994 1 91.5 86 PHE A CA 1
ATOM 730 C C . PHE A 1 86 ? 7.242 -24.531 -5.359 1 91.5 86 PHE A C 1
ATOM 732 O O . PHE A 1 86 ? 7.207 -23.312 -5.508 1 91.5 86 PHE A O 1
ATOM 739 N N . ALA A 1 87 ? 7.023 -25.375 -6.363 1 90.19 87 ALA A N 1
ATOM 740 C CA . ALA A 1 87 ? 6.898 -24.953 -7.758 1 90.19 87 ALA A CA 1
ATOM 741 C C . ALA A 1 87 ? 5.797 -23.906 -7.918 1 90.19 87 ALA A C 1
ATOM 743 O O . ALA A 1 87 ? 5.969 -22.922 -8.641 1 90.19 87 ALA A O 1
ATOM 744 N N . GLY A 1 88 ? 4.66 -24.156 -7.27 1 88.56 88 GLY A N 1
ATOM 745 C CA . GLY A 1 88 ? 3.547 -23.219 -7.336 1 88.56 88 GLY A CA 1
ATOM 746 C C . GLY A 1 88 ? 3.887 -21.844 -6.789 1 88.56 88 GLY A C 1
ATOM 747 O O . GLY A 1 88 ? 3.453 -20.828 -7.332 1 88.56 88 GLY A O 1
ATOM 748 N N . GLU A 1 89 ? 4.684 -21.781 -5.738 1 91.5 89 GLU A N 1
ATOM 749 C CA . GLU A 1 89 ? 5.105 -20.531 -5.117 1 91.5 89 GLU A CA 1
ATOM 750 C C . GLU A 1 89 ? 6.07 -19.766 -6.016 1 91.5 89 GLU A C 1
ATOM 752 O O . GLU A 1 89 ? 6.004 -18.531 -6.102 1 91.5 89 GLU A O 1
ATOM 757 N N . GLU A 1 90 ? 6.988 -20.5 -6.68 1 92.38 90 GLU A N 1
ATOM 758 C CA . GLU A 1 90 ? 7.957 -19.859 -7.57 1 92.38 90 GLU A CA 1
ATOM 759 C C . GLU A 1 90 ? 7.266 -19.141 -8.719 1 92.38 90 GLU A C 1
ATOM 761 O O . GLU A 1 90 ? 7.711 -18.078 -9.156 1 92.38 90 GLU A O 1
ATOM 766 N N . ARG A 1 91 ? 6.176 -19.766 -9.141 1 90.56 91 ARG A N 1
ATOM 767 C CA . ARG A 1 91 ? 5.426 -19.188 -10.258 1 90.56 91 ARG A CA 1
ATOM 768 C C . ARG A 1 91 ? 4.781 -17.859 -9.859 1 90.56 91 ARG A C 1
ATOM 770 O O . ARG A 1 91 ? 4.582 -16.984 -10.703 1 90.56 91 ARG A O 1
ATOM 777 N N . MET A 1 92 ? 4.5 -17.672 -8.609 1 93.44 92 MET A N 1
ATOM 778 C CA . MET A 1 92 ? 3.789 -16.5 -8.109 1 93.44 92 MET A CA 1
ATOM 779 C C . MET A 1 92 ? 4.766 -15.43 -7.617 1 93.44 92 MET A C 1
ATOM 781 O O . MET A 1 92 ? 4.375 -14.289 -7.383 1 93.44 92 MET A O 1
ATOM 785 N N . LEU A 1 93 ? 5.973 -15.789 -7.473 1 97.06 93 LEU A N 1
ATOM 786 C CA . LEU A 1 93 ? 6.957 -14.984 -6.758 1 97.06 93 LEU A CA 1
ATOM 787 C C . LEU A 1 93 ? 7.109 -13.609 -7.406 1 97.06 93 LEU A C 1
ATOM 789 O O . LEU A 1 93 ? 7.051 -12.586 -6.723 1 97.06 93 LEU A O 1
ATOM 793 N N . ARG A 1 94 ? 7.254 -13.578 -8.719 1 96.75 94 ARG A N 1
ATOM 794 C CA . ARG A 1 94 ? 7.543 -12.328 -9.414 1 96.75 94 ARG A CA 1
ATOM 795 C C . ARG A 1 94 ? 6.383 -11.352 -9.281 1 96.75 94 ARG A C 1
ATOM 797 O O . ARG A 1 94 ? 6.586 -10.18 -8.961 1 96.75 94 ARG A O 1
ATOM 804 N N . ASP A 1 95 ? 5.18 -11.773 -9.539 1 96.75 95 ASP A N 1
ATOM 805 C CA . ASP A 1 95 ? 4.004 -10.914 -9.461 1 96.75 95 ASP A CA 1
ATOM 806 C C . ASP A 1 95 ? 3.82 -10.375 -8.039 1 96.75 95 ASP A C 1
ATOM 808 O O . ASP A 1 95 ? 3.529 -9.188 -7.855 1 96.75 95 ASP A O 1
ATOM 812 N N . LEU A 1 96 ? 4.008 -11.234 -7.031 1 97.81 96 LEU A N 1
ATOM 813 C CA . LEU A 1 96 ? 3.871 -10.82 -5.641 1 97.81 96 LEU A CA 1
ATOM 814 C C . LEU A 1 96 ? 4.957 -9.82 -5.262 1 97.81 96 LEU A C 1
ATOM 816 O O . LEU A 1 96 ? 4.68 -8.812 -4.605 1 97.81 96 LEU A O 1
ATOM 820 N N . ALA A 1 97 ? 6.199 -10.133 -5.711 1 98.62 97 ALA A N 1
ATOM 821 C CA . ALA A 1 97 ? 7.316 -9.234 -5.422 1 98.62 97 ALA A CA 1
ATOM 822 C C . ALA A 1 97 ? 7.078 -7.848 -6.012 1 98.62 97 ALA A C 1
ATOM 824 O O . ALA A 1 97 ? 7.363 -6.836 -5.371 1 98.62 97 ALA A O 1
ATOM 825 N N . GLU A 1 98 ? 6.586 -7.812 -7.195 1 98.31 98 GLU A N 1
ATOM 826 C CA . GLU A 1 98 ? 6.328 -6.535 -7.855 1 98.31 98 GLU A CA 1
ATOM 827 C C . GLU A 1 98 ? 5.238 -5.75 -7.125 1 98.31 98 GLU A C 1
ATOM 829 O O . GLU A 1 98 ? 5.402 -4.559 -6.855 1 98.31 98 GLU A O 1
ATOM 834 N N . VAL A 1 99 ? 4.129 -6.383 -6.766 1 98.44 99 VAL A N 1
ATOM 835 C CA . VAL A 1 99 ? 3.045 -5.711 -6.055 1 98.44 99 VAL A CA 1
ATOM 836 C C . VAL A 1 99 ? 3.559 -5.164 -4.723 1 98.44 99 VAL A C 1
ATOM 838 O O . VAL A 1 99 ? 3.322 -4 -4.391 1 98.44 99 VAL A O 1
ATOM 841 N N . LEU A 1 100 ? 4.27 -5.973 -4.016 1 98.75 100 LEU A N 1
ATOM 842 C CA . LEU A 1 100 ? 4.789 -5.57 -2.715 1 98.75 100 LEU A CA 1
ATOM 843 C C . LEU A 1 100 ? 5.801 -4.438 -2.861 1 98.75 100 LEU A C 1
ATOM 845 O O . LEU A 1 100 ? 5.816 -3.506 -2.053 1 98.75 100 LEU A O 1
ATOM 849 N N . LEU A 1 101 ? 6.664 -4.559 -3.896 1 98.81 101 LEU A N 1
ATOM 850 C CA . LEU A 1 101 ? 7.688 -3.545 -4.137 1 98.81 101 LEU A CA 1
ATOM 851 C C . LEU A 1 101 ? 7.055 -2.189 -4.426 1 98.81 101 LEU A C 1
ATOM 853 O O . LEU A 1 101 ? 7.418 -1.187 -3.805 1 98.81 101 LEU A O 1
ATOM 857 N N . TYR A 1 102 ? 6.105 -2.148 -5.34 1 98.44 102 TYR A N 1
ATOM 858 C CA . TYR A 1 102 ? 5.488 -0.884 -5.727 1 98.44 102 TYR A CA 1
ATOM 859 C C . TYR A 1 102 ? 4.688 -0.292 -4.574 1 98.44 102 TYR A C 1
ATOM 861 O O . TYR A 1 102 ? 4.652 0.928 -4.398 1 98.44 102 TYR A O 1
ATOM 869 N N . GLN A 1 103 ? 4.102 -1.143 -3.77 1 97.94 103 GLN A N 1
ATOM 870 C CA . GLN A 1 103 ? 3.408 -0.681 -2.57 1 97.94 103 GLN A CA 1
ATOM 871 C C . GLN A 1 103 ? 4.391 -0.082 -1.565 1 97.94 103 GLN A C 1
ATOM 873 O O . GLN A 1 103 ? 4.098 0.938 -0.938 1 97.94 103 GLN A O 1
ATOM 878 N N . GLU A 1 104 ? 5.484 -0.769 -1.42 1 98.5 104 GLU A N 1
ATOM 879 C CA . GLU A 1 104 ? 6.508 -0.292 -0.493 1 98.5 104 GLU A CA 1
ATOM 880 C C . GLU A 1 104 ? 7.074 1.054 -0.939 1 98.5 104 GLU A C 1
ATOM 882 O O . GLU A 1 104 ? 7.254 1.958 -0.122 1 98.5 104 GLU A O 1
ATOM 887 N N . ILE A 1 105 ? 7.328 1.173 -2.232 1 98.38 105 ILE A N 1
ATOM 888 C CA . ILE A 1 105 ? 7.832 2.426 -2.789 1 98.38 105 ILE A CA 1
ATOM 889 C C . ILE A 1 105 ? 6.816 3.539 -2.545 1 98.38 105 ILE A C 1
ATOM 891 O O . ILE A 1 105 ? 7.172 4.625 -2.082 1 98.38 105 ILE A O 1
ATOM 895 N N . TYR A 1 106 ? 5.562 3.234 -2.863 1 97.75 106 TYR A N 1
ATOM 896 C CA . TYR A 1 106 ? 4.504 4.215 -2.656 1 97.75 106 TYR A CA 1
ATOM 897 C C . TYR A 1 106 ? 4.438 4.645 -1.196 1 97.75 106 TYR A C 1
ATOM 899 O O . TYR A 1 106 ? 4.281 5.832 -0.899 1 97.75 106 TYR A O 1
ATOM 907 N N . ARG A 1 107 ? 4.508 3.736 -0.264 1 96.69 107 ARG A N 1
ATOM 908 C CA . ARG A 1 107 ? 4.449 4.016 1.167 1 96.69 107 ARG A CA 1
ATOM 909 C C . ARG A 1 107 ? 5.594 4.926 1.596 1 96.69 107 ARG A C 1
ATOM 911 O O . ARG A 1 107 ? 5.375 5.918 2.299 1 96.69 107 ARG A O 1
ATOM 918 N N . ARG A 1 108 ? 6.781 4.637 1.179 1 96.88 108 ARG A N 1
ATOM 919 C CA . ARG A 1 108 ? 7.965 5.402 1.559 1 96.88 108 ARG A CA 1
ATOM 920 C C . ARG A 1 108 ? 7.91 6.816 0.989 1 96.88 108 ARG A C 1
ATOM 922 O O . ARG A 1 108 ? 8.281 7.781 1.664 1 96.88 108 ARG A O 1
ATOM 929 N N . ARG A 1 109 ? 7.465 6.918 -0.272 1 96.06 109 ARG A N 1
ATOM 930 C CA . ARG A 1 109 ? 7.277 8.242 -0.861 1 96.06 109 ARG A CA 1
ATOM 931 C C . ARG A 1 109 ? 6.277 9.062 -0.055 1 96.06 109 ARG A C 1
ATOM 933 O O . ARG A 1 109 ? 6.465 10.266 0.137 1 96.06 109 ARG A O 1
ATOM 940 N N . GLY A 1 110 ? 5.191 8.359 0.395 1 93.44 110 GLY A N 1
ATOM 941 C CA . GLY A 1 110 ? 4.219 9.016 1.253 1 93.44 110 GLY A CA 1
ATOM 942 C C . GLY A 1 110 ? 4.812 9.508 2.559 1 93.44 110 GLY A C 1
ATOM 943 O O . GLY A 1 110 ? 4.508 10.617 3.006 1 93.44 110 GLY A O 1
ATOM 944 N N . GLU A 1 111 ? 5.691 8.727 3.131 1 92.31 111 GLU A N 1
ATOM 945 C CA . GLU A 1 111 ? 6.359 9.109 4.371 1 92.31 111 GLU A CA 1
ATOM 946 C C . GLU A 1 111 ? 7.262 10.32 4.16 1 92.31 111 GLU A C 1
ATOM 948 O O . GLU A 1 111 ? 7.312 11.219 5.004 1 92.31 111 GLU A O 1
ATOM 953 N N . GLN A 1 112 ? 7.98 10.328 3.07 1 92.75 112 GLN A N 1
ATOM 954 C CA . GLN A 1 112 ? 8.844 11.461 2.748 1 92.75 112 GLN A CA 1
ATOM 955 C C . GLN A 1 112 ? 8.039 12.742 2.578 1 92.75 112 GLN A C 1
ATOM 957 O O . GLN A 1 112 ? 8.438 13.805 3.049 1 92.75 112 GLN A O 1
ATOM 962 N N . ARG A 1 113 ? 6.902 12.617 1.913 1 89.19 113 ARG A N 1
ATOM 963 C CA . ARG A 1 113 ? 6.02 13.766 1.725 1 89.19 113 ARG A CA 1
ATOM 964 C C . ARG A 1 113 ? 5.531 14.305 3.064 1 89.19 113 ARG A C 1
ATOM 966 O O . ARG A 1 113 ? 5.488 15.523 3.27 1 89.19 113 ARG A O 1
ATOM 973 N N . LYS A 1 114 ? 5.129 13.422 3.969 1 86.06 114 LYS A N 1
ATOM 974 C CA . LYS A 1 114 ? 4.668 13.812 5.297 1 86.06 114 LYS A CA 1
ATOM 975 C C . LYS A 1 114 ? 5.766 14.539 6.07 1 86.06 114 LYS A C 1
ATOM 977 O O . LYS A 1 114 ? 5.496 15.531 6.75 1 86.06 114 LYS A O 1
ATOM 982 N N . ARG A 1 115 ? 6.961 14.008 5.965 1 86.88 115 ARG A N 1
ATOM 983 C CA . ARG A 1 115 ? 8.086 14.617 6.66 1 86.88 115 ARG A CA 1
ATOM 984 C C . ARG A 1 115 ? 8.344 16.031 6.141 1 86.88 115 ARG A C 1
ATOM 986 O O . ARG A 1 115 ? 8.57 16.953 6.926 1 86.88 115 ARG A O 1
ATOM 993 N N . LYS A 1 116 ? 8.297 16.203 4.883 1 85.44 116 LYS A N 1
ATOM 994 C CA . LYS A 1 116 ? 8.492 17.531 4.285 1 85.44 116 LYS A C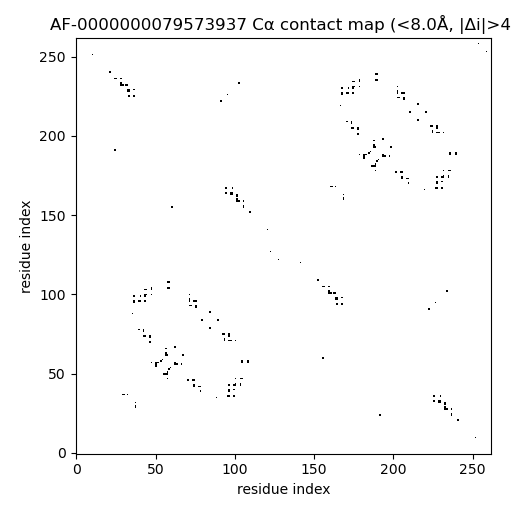A 1
ATOM 995 C C . LYS A 1 116 ? 7.391 18.5 4.715 1 85.44 116 LYS A C 1
ATOM 997 O O . LYS A 1 116 ? 7.66 19.656 5.016 1 85.44 116 LYS A O 1
ATOM 1002 N N . GLN A 1 117 ? 6.176 18.031 4.73 1 81.81 117 GLN A N 1
ATOM 1003 C CA . GLN A 1 117 ? 5.043 18.859 5.129 1 81.81 117 GLN A CA 1
ATOM 1004 C C . GLN A 1 117 ? 5.195 19.328 6.57 1 81.81 117 GLN A C 1
ATOM 1006 O O . GLN A 1 117 ? 4.852 20.469 6.891 1 81.81 117 GLN A O 1
ATOM 1011 N N . LYS A 1 118 ? 5.637 18.5 7.387 1 81.31 118 LYS A N 1
ATOM 1012 C CA . LYS A 1 118 ? 5.84 18.875 8.789 1 81.31 118 LYS A CA 1
ATOM 1013 C C . LYS A 1 118 ? 6.902 19.953 8.922 1 81.31 118 LYS A C 1
ATOM 1015 O O . LYS A 1 118 ? 6.746 20.891 9.711 1 81.31 118 LYS A O 1
ATOM 1020 N N . ILE A 1 119 ? 7.949 19.828 8.203 1 82.12 119 ILE A N 1
ATOM 1021 C CA . ILE A 1 119 ? 9.031 20.812 8.242 1 82.12 119 ILE A CA 1
ATOM 1022 C C . ILE A 1 119 ? 8.523 22.172 7.766 1 82.12 119 ILE A C 1
ATOM 1024 O O . ILE A 1 119 ? 8.812 23.203 8.375 1 82.12 119 ILE A O 1
ATOM 1028 N N . TYR A 1 120 ? 7.77 22.125 6.77 1 77.56 120 TYR A N 1
ATOM 1029 C CA . TYR A 1 120 ? 7.215 23.375 6.242 1 77.56 120 TYR A CA 1
ATOM 1030 C C . TYR A 1 120 ? 6.266 24.016 7.25 1 77.56 120 TYR A C 1
ATOM 1032 O O . TYR A 1 120 ? 6.27 25.234 7.426 1 77.56 120 TYR A O 1
ATOM 1040 N N . SER A 1 121 ? 5.352 23.234 7.816 1 75.81 121 SER A N 1
ATOM 1041 C CA . SER A 1 121 ? 4.395 23.734 8.797 1 75.81 121 SER A CA 1
ATOM 1042 C C . SER A 1 121 ? 5.105 24.344 10 1 75.81 121 SER A C 1
ATOM 1044 O O . SER A 1 121 ? 4.664 25.359 10.539 1 75.81 121 SER A O 1
ATOM 1046 N N . TYR A 1 122 ? 6.227 23.766 10.352 1 76.5 122 TYR A N 1
ATOM 1047 C CA . TYR A 1 122 ? 7.012 24.266 11.477 1 76.5 122 TYR A CA 1
ATOM 1048 C C . TYR A 1 122 ? 7.691 25.578 11.125 1 76.5 122 TYR A C 1
ATOM 1050 O O . TYR A 1 122 ? 7.734 26.5 11.938 1 76.5 122 TYR A O 1
ATOM 1058 N N . CYS A 1 123 ? 8.188 25.656 9.945 1 74.06 123 CYS A N 1
ATOM 1059 C CA . CYS A 1 123 ? 8.906 26.844 9.508 1 74.06 123 CYS A CA 1
ATOM 1060 C C . CYS A 1 123 ? 7.949 28.016 9.289 1 74.06 123 CYS A C 1
ATOM 1062 O O . CYS A 1 123 ? 8.344 29.172 9.383 1 74.06 123 CYS A O 1
ATOM 1064 N N . SER A 1 124 ? 6.719 27.828 9.016 1 71 124 SER A N 1
ATOM 1065 C CA . SER A 1 124 ? 5.723 28.859 8.75 1 71 124 SER A CA 1
ATOM 1066 C C . SER A 1 124 ? 5.141 29.406 10.047 1 71 124 SER A C 1
ATOM 1068 O O . SER A 1 124 ? 4.348 30.359 10.023 1 71 124 SER A O 1
ATOM 1070 N N . LEU A 1 125 ? 5.43 28.875 11.125 1 65.5 125 LEU A N 1
ATOM 1071 C CA . LEU A 1 125 ? 4.957 29.375 12.406 1 65.5 125 LEU A CA 1
ATOM 1072 C C . LEU A 1 125 ? 5.645 30.688 12.766 1 65.5 125 LEU A C 1
ATOM 1074 O O . LEU A 1 125 ? 6.855 30.844 12.578 1 65.5 125 LEU A O 1
ATOM 1078 N N . PRO A 1 126 ? 4.957 31.906 12.828 1 57.03 126 PRO A N 1
ATOM 1079 C CA . PRO A 1 126 ? 5.414 33.25 13.18 1 57.03 126 PRO A CA 1
ATOM 1080 C C . PRO A 1 126 ? 6.223 33.281 14.469 1 57.03 126 PRO A C 1
ATOM 1082 O O . PRO A 1 126 ? 5.785 32.75 15.492 1 57.03 126 PRO A O 1
ATOM 1085 N N . GLY A 1 127 ? 7.379 32.812 14.781 1 54.31 127 GLY A N 1
ATOM 1086 C CA . GLY A 1 127 ? 8.273 33 15.914 1 54.31 127 GLY A CA 1
ATOM 1087 C C . GLY A 1 127 ? 9.656 32.406 15.68 1 54.31 127 GLY A C 1
ATOM 1088 O O . GLY A 1 127 ? 10.555 32.562 16.5 1 54.31 127 GLY A O 1
ATOM 1089 N N . LYS A 1 128 ? 9.852 31.422 14.797 1 55.69 128 LYS A N 1
ATOM 1090 C CA . LYS A 1 128 ? 11.195 30.859 14.641 1 55.69 128 LYS A CA 1
ATOM 1091 C C . LYS A 1 128 ? 11.898 31.453 13.43 1 55.69 128 LYS A C 1
ATOM 1093 O O . LYS A 1 128 ? 11.703 31 12.297 1 55.69 128 LYS A O 1
ATOM 1098 N N . SER A 1 129 ? 12.164 32.906 13.469 1 46.94 129 SER A N 1
ATOM 1099 C CA . SER A 1 129 ? 13.172 33.469 12.586 1 46.94 129 SER A CA 1
ATOM 1100 C C . SER A 1 129 ? 14.484 32.688 12.68 1 46.94 129 SER A C 1
ATOM 1102 O O . SER A 1 129 ? 14.914 32.312 13.773 1 46.94 129 SER A O 1
ATOM 1104 N N . MET A 1 130 ? 14.891 32 11.609 1 46.16 130 MET A N 1
ATOM 1105 C CA . MET A 1 130 ? 16.297 31.594 11.633 1 46.16 130 MET A CA 1
ATOM 1106 C C . MET A 1 130 ? 17.188 32.719 12.102 1 46.16 130 MET A C 1
ATOM 1108 O O . MET A 1 130 ? 17.266 33.781 11.445 1 46.16 130 MET A O 1
ATOM 1112 N N . ILE A 1 131 ? 17.531 32.875 13.375 1 37.28 131 ILE A N 1
ATOM 1113 C CA . ILE A 1 131 ? 18.703 33.688 13.711 1 37.28 131 ILE A CA 1
ATOM 1114 C C . ILE A 1 131 ? 19.906 33.25 12.898 1 37.28 131 ILE A C 1
ATOM 1116 O O . ILE A 1 131 ? 20.062 32.062 12.625 1 37.28 131 ILE A O 1
ATOM 1120 N N . MET B 1 1 ? -2.238 51.25 12.945 1 25.05 1 MET B N 1
ATOM 1121 C CA . MET B 1 1 ? -3.004 50.438 12 1 25.05 1 MET B CA 1
ATOM 1122 C C . MET B 1 1 ? -2.371 49.062 11.836 1 25.05 1 MET B C 1
ATOM 1124 O O . MET B 1 1 ? -1.216 48.938 11.422 1 25.05 1 MET B O 1
ATOM 1128 N N . TYR B 1 2 ? -2.629 48.156 12.758 1 29.25 2 TYR B N 1
ATOM 1129 C CA . TYR B 1 2 ? -2.037 46.844 12.844 1 29.25 2 TYR B CA 1
ATOM 1130 C C . TYR B 1 2 ? -2.311 46.031 11.578 1 29.25 2 TYR B C 1
ATOM 1132 O O . TYR B 1 2 ? -3.447 45.969 11.109 1 29.25 2 TYR B O 1
ATOM 1140 N N . GLN B 1 3 ? -1.506 46.312 10.523 1 28.98 3 GLN B N 1
ATOM 1141 C CA . GLN B 1 3 ? -1.611 45.594 9.25 1 28.98 3 GLN B CA 1
ATOM 1142 C C . GLN B 1 3 ? -1.917 44.125 9.461 1 28.98 3 GLN B C 1
ATOM 1144 O O . GLN B 1 3 ? -1.201 43.438 10.195 1 28.98 3 GLN B O 1
ATOM 1149 N N . LYS B 1 4 ? -3.24 43.75 9.562 1 38.5 4 LYS B N 1
ATOM 1150 C CA . LYS B 1 4 ? -3.789 42.406 9.539 1 38.5 4 LYS B CA 1
ATOM 1151 C C . LYS B 1 4 ? -3.037 41.531 8.547 1 38.5 4 LYS B C 1
ATOM 1153 O O . LYS B 1 4 ? -2.939 41.844 7.367 1 38.5 4 LYS B O 1
ATOM 1158 N N . LEU B 1 5 ? -1.814 41.375 8.734 1 37.81 5 LEU B N 1
ATOM 1159 C CA . LEU B 1 5 ? -1.266 40.344 7.852 1 37.81 5 LEU B CA 1
ATOM 1160 C C . LEU B 1 5 ? -2.301 39.281 7.562 1 37.81 5 LEU B C 1
ATOM 1162 O O . LEU B 1 5 ? -2.932 38.75 8.484 1 37.81 5 LEU B O 1
ATOM 1166 N N . PRO B 1 6 ? -3.078 39.438 6.41 1 36.5 6 PRO B N 1
ATOM 1167 C CA . PRO B 1 6 ? -4.02 38.375 6.047 1 36.5 6 PRO B CA 1
ATOM 1168 C C . PRO B 1 6 ? -3.467 37 6.312 1 36.5 6 PRO B C 1
ATOM 1170 O O . PRO B 1 6 ? -2.334 36.688 5.926 1 36.5 6 PRO B O 1
ATOM 1173 N N . TYR B 1 7 ? -3.596 36.438 7.484 1 37.25 7 TYR B N 1
ATOM 1174 C CA . TYR B 1 7 ? -3.232 35.094 7.879 1 37.25 7 TYR B CA 1
ATOM 1175 C C . TYR B 1 7 ? -3.605 34.094 6.789 1 37.25 7 TYR B C 1
ATOM 1177 O O . TYR B 1 7 ? -4.688 33.5 6.828 1 37.25 7 TYR B O 1
ATOM 1185 N N . TYR B 1 8 ? -3.764 34.469 5.523 1 42.88 8 TYR B N 1
ATOM 1186 C CA . TYR B 1 8 ? -3.982 33.406 4.562 1 42.88 8 TYR B CA 1
ATOM 1187 C C . TYR B 1 8 ? -3.076 32.188 4.852 1 42.88 8 TYR B C 1
ATOM 1189 O O . TYR B 1 8 ? -1.854 32.312 4.719 1 42.88 8 TYR B O 1
ATOM 1197 N N . MET B 1 9 ? -3.311 31.438 5.824 1 46.41 9 MET B N 1
ATOM 1198 C CA . MET B 1 9 ? -2.615 30.203 6.152 1 46.41 9 MET B CA 1
ATOM 1199 C C . MET B 1 9 ? -2.268 29.422 4.891 1 46.41 9 MET B C 1
ATOM 1201 O O . MET B 1 9 ? -3.146 29.125 4.074 1 46.41 9 MET B O 1
ATOM 1205 N N . ALA B 1 10 ? -1.184 29.656 4.152 1 50.78 10 ALA B N 1
ATOM 1206 C CA . ALA B 1 10 ? -0.467 28.922 3.107 1 50.78 10 ALA B CA 1
ATOM 1207 C 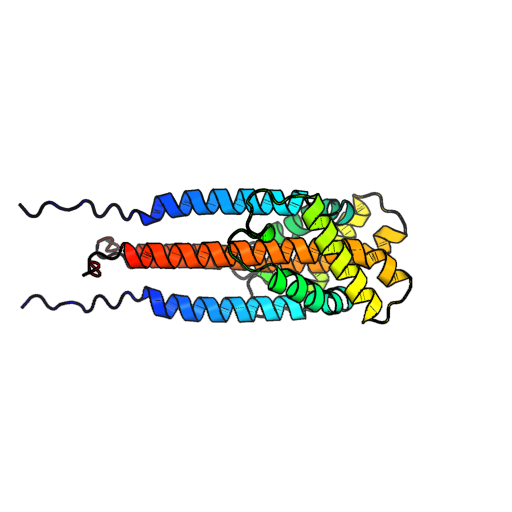C . ALA B 1 10 ? -0.746 27.422 3.189 1 50.78 10 ALA B C 1
ATOM 1209 O O . ALA B 1 10 ? -0.528 26.703 2.221 1 50.78 10 ALA B O 1
ATOM 1210 N N . TYR B 1 11 ? -1.481 26.984 4.203 1 54.41 11 TYR B N 1
ATOM 1211 C CA . TYR B 1 11 ? -1.58 25.547 4.438 1 54.41 11 TYR B CA 1
ATOM 1212 C C . TYR B 1 11 ? -2.553 24.891 3.459 1 54.41 11 TYR B C 1
ATOM 1214 O O . TYR B 1 11 ? -2.316 23.781 2.986 1 54.41 11 TYR B O 1
ATOM 1222 N N . PRO B 1 12 ? -3.787 25.656 3.123 1 58.12 12 PRO B N 1
ATOM 1223 C CA . PRO B 1 12 ? -4.777 24.859 2.395 1 58.12 12 PRO B CA 1
ATOM 1224 C C . PRO B 1 12 ? -4.324 24.5 0.978 1 58.12 12 PRO B C 1
ATOM 1226 O O . PRO B 1 12 ? -4.52 23.375 0.525 1 58.12 12 PRO B O 1
ATOM 1229 N N . ILE B 1 13 ? -3.695 25.516 0.307 1 58.88 13 ILE B N 1
ATOM 1230 C CA . ILE B 1 13 ? -3.412 25.297 -1.108 1 58.88 13 ILE B CA 1
ATOM 1231 C C . ILE B 1 13 ? -2.299 24.266 -1.26 1 58.88 13 ILE B C 1
ATOM 1233 O O . ILE B 1 13 ? -2.395 23.344 -2.088 1 58.88 13 ILE B O 1
ATOM 1237 N N . GLN B 1 14 ? -1.33 24.375 -0.498 1 70 14 GLN B N 1
ATOM 1238 C CA . GLN B 1 14 ? -0.223 23.438 -0.605 1 70 14 GLN B CA 1
ATOM 1239 C C . GLN B 1 14 ? -0.686 22.016 -0.324 1 70 14 GLN B C 1
ATOM 1241 O O . GLN B 1 14 ? -0.26 21.078 -0.998 1 70 14 GLN B O 1
ATOM 1246 N N . THR B 1 15 ? -1.744 22 0.521 1 74.12 15 THR B N 1
ATOM 1247 C CA . THR B 1 15 ? -2.258 20.688 0.886 1 74.12 15 THR B CA 1
ATOM 1248 C C . THR B 1 15 ? -3.025 20.062 -0.277 1 74.12 15 THR B C 1
ATOM 1250 O O . THR B 1 15 ? -2.908 18.859 -0.531 1 74.12 15 THR B O 1
ATOM 1253 N N . GLU B 1 16 ? -3.699 20.922 -1.033 1 79.25 16 GLU B N 1
ATOM 1254 C CA . GLU B 1 16 ? -4.473 20.422 -2.16 1 79.25 16 GLU B CA 1
ATOM 1255 C C . GLU B 1 16 ? -3.557 19.906 -3.268 1 79.25 16 GLU B C 1
ATOM 1257 O O . GLU B 1 16 ? -3.832 18.859 -3.875 1 79.25 16 GLU B O 1
ATOM 1262 N N . TYR B 1 17 ? -2.578 20.703 -3.578 1 79.12 17 TYR B N 1
ATOM 1263 C CA . TYR B 1 17 ? -1.604 20.297 -4.582 1 79.12 17 TYR B CA 1
ATOM 1264 C C . TYR B 1 17 ? -0.933 18.984 -4.184 1 79.12 17 TYR B C 1
ATOM 1266 O O . TYR B 1 17 ? -0.751 18.094 -5.016 1 79.12 17 TYR B O 1
ATOM 1274 N N . ASP B 1 18 ? -0.654 18.875 -2.965 1 85.19 18 ASP B N 1
ATOM 1275 C CA . ASP B 1 18 ? -0 17.672 -2.451 1 85.19 18 ASP B CA 1
ATOM 1276 C C . ASP B 1 18 ? -0.916 16.453 -2.566 1 85.19 18 ASP B C 1
ATOM 1278 O O . ASP B 1 18 ? -0.46 15.359 -2.893 1 85.19 18 ASP B O 1
ATOM 1282 N N . GLU B 1 19 ? -2.174 16.75 -2.367 1 87.06 19 GLU B N 1
ATOM 1283 C CA . GLU B 1 19 ? -3.139 15.656 -2.455 1 87.06 19 GLU B CA 1
ATOM 1284 C C . GLU B 1 19 ? -3.295 15.172 -3.895 1 87.06 19 GLU B C 1
ATOM 1286 O O . GLU B 1 19 ? -3.408 13.969 -4.141 1 87.06 19 GLU B O 1
ATOM 1291 N N . ARG B 1 20 ? -3.342 16.141 -4.805 1 91.38 20 ARG B N 1
ATOM 1292 C CA . ARG B 1 20 ? -3.418 15.789 -6.219 1 91.38 20 ARG B CA 1
ATOM 1293 C C . ARG B 1 20 ? -2.176 15.016 -6.66 1 91.38 20 ARG B C 1
ATOM 1295 O O . ARG B 1 20 ? -2.277 14.023 -7.375 1 91.38 20 ARG B O 1
ATOM 1302 N N . ALA B 1 21 ? -1.06 15.477 -6.258 1 91.81 21 ALA B N 1
ATOM 1303 C CA . ALA B 1 21 ? 0.201 14.812 -6.578 1 91.81 21 ALA B CA 1
ATOM 1304 C C . ALA B 1 21 ? 0.234 13.398 -6.008 1 91.81 21 ALA B C 1
ATOM 1306 O O . ALA B 1 21 ? 0.717 12.469 -6.66 1 91.81 21 ALA B O 1
ATOM 1307 N N . GLU B 1 22 ? -0.289 13.227 -4.82 1 94.19 22 GLU B N 1
ATOM 1308 C CA . GLU B 1 22 ? -0.333 11.914 -4.18 1 94.19 22 GLU B CA 1
ATOM 1309 C C . GLU B 1 22 ? -1.249 10.961 -4.941 1 94.19 22 GLU B C 1
ATOM 1311 O O . GLU B 1 22 ? -0.932 9.773 -5.098 1 94.19 22 GLU B O 1
ATOM 1316 N N . ARG B 1 23 ? -2.389 11.453 -5.398 1 94.56 23 ARG B N 1
ATOM 1317 C CA . ARG B 1 23 ? -3.326 10.641 -6.172 1 94.56 23 ARG B CA 1
ATOM 1318 C C . ARG B 1 23 ? -2.719 10.227 -7.504 1 94.56 23 ARG B C 1
ATOM 1320 O O . ARG B 1 23 ? -2.857 9.07 -7.922 1 94.56 23 ARG B O 1
ATOM 1327 N N . THR B 1 24 ? -2.117 11.203 -8.141 1 95.88 24 THR B N 1
ATOM 1328 C CA . THR B 1 24 ? -1.43 10.914 -9.391 1 95.88 24 THR B CA 1
ATOM 1329 C C . THR B 1 24 ? -0.329 9.883 -9.18 1 95.88 24 THR B C 1
ATOM 1331 O O . THR B 1 24 ? -0.16 8.969 -9.992 1 95.88 24 THR B O 1
ATOM 1334 N N . ASP B 1 25 ? 0.392 10.008 -8.117 1 97.19 25 ASP B N 1
ATOM 1335 C CA . ASP B 1 25 ? 1.438 9.055 -7.754 1 97.19 25 ASP B CA 1
ATOM 1336 C C . ASP B 1 25 ? 0.862 7.656 -7.539 1 97.19 25 ASP B C 1
ATOM 1338 O O . ASP B 1 25 ? 1.402 6.672 -8.047 1 97.19 25 ASP B O 1
ATOM 1342 N N . LEU B 1 26 ? -0.232 7.543 -6.828 1 97.31 26 LEU B N 1
ATOM 1343 C CA . LEU B 1 26 ? -0.913 6.277 -6.582 1 97.31 26 LEU B CA 1
ATOM 1344 C C . LEU B 1 26 ? -1.317 5.613 -7.891 1 97.31 26 LEU B C 1
ATOM 1346 O O . LEU B 1 26 ? -1.066 4.422 -8.094 1 97.31 26 LEU B O 1
ATOM 1350 N N . GLU B 1 27 ? -1.962 6.398 -8.742 1 97.06 27 GLU B N 1
ATOM 1351 C CA . GLU B 1 27 ? -2.418 5.871 -10.023 1 97.06 27 GLU B CA 1
ATOM 1352 C C . GLU B 1 27 ? -1.245 5.387 -10.875 1 97.06 27 GLU B C 1
ATOM 1354 O O . GLU B 1 27 ? -1.339 4.355 -11.539 1 97.06 27 GLU B O 1
ATOM 1359 N N . TYR B 1 28 ? -0.21 6.145 -10.836 1 97.56 28 TYR B N 1
ATOM 1360 C CA . TYR B 1 28 ? 0.988 5.727 -11.555 1 97.56 28 TYR B CA 1
ATOM 1361 C C . TYR B 1 28 ? 1.526 4.414 -11.008 1 97.56 28 TYR B C 1
ATOM 1363 O O . TYR B 1 28 ? 1.819 3.488 -11.766 1 97.56 28 TYR B O 1
ATOM 1371 N N . MET B 1 29 ? 1.723 4.234 -9.711 1 97.12 29 MET B N 1
ATOM 1372 C CA . MET B 1 29 ? 2.215 3.006 -9.102 1 97.12 29 MET B CA 1
ATOM 1373 C C . MET B 1 29 ? 1.317 1.824 -9.453 1 97.12 29 MET B C 1
ATOM 1375 O O . MET B 1 29 ? 1.808 0.739 -9.766 1 97.12 29 MET B O 1
ATOM 1379 N N . LYS B 1 30 ? -0.003 2.082 -9.438 1 97.31 30 LYS B N 1
ATOM 1380 C CA . LYS B 1 30 ? -0.96 1.045 -9.812 1 97.31 30 LYS B CA 1
ATOM 1381 C C . LYS B 1 30 ? -0.761 0.611 -11.258 1 97.31 30 LYS B C 1
ATOM 1383 O O . LYS B 1 30 ? -0.938 -0.563 -11.594 1 97.31 30 LYS B O 1
ATOM 1388 N N . SER B 1 31 ? -0.419 1.61 -12.133 1 97.5 31 SER B N 1
ATOM 1389 C CA . SER B 1 31 ? -0.222 1.32 -13.547 1 97.5 31 SER B CA 1
ATOM 1390 C C . SER B 1 31 ? 0.986 0.416 -13.766 1 97.5 31 SER B C 1
ATOM 1392 O O . SER B 1 31 ? 1.122 -0.206 -14.82 1 97.5 31 SER B O 1
ATOM 1394 N N . LEU B 1 32 ? 1.901 0.325 -12.758 1 97.69 32 LEU B N 1
ATOM 1395 C CA . LEU B 1 32 ? 3.115 -0.476 -12.875 1 97.69 32 LEU B CA 1
ATOM 1396 C C . LEU B 1 32 ? 2.859 -1.916 -12.438 1 97.69 32 LEU B C 1
ATOM 1398 O O . LEU B 1 32 ? 3.705 -2.789 -12.641 1 97.69 32 LEU B O 1
ATOM 1402 N N . TYR B 1 33 ? 1.711 -2.15 -11.781 1 97.62 33 TYR B N 1
ATOM 1403 C CA . TYR B 1 33 ? 1.396 -3.506 -11.336 1 97.62 33 TYR B CA 1
ATOM 1404 C C . TYR B 1 33 ? 1.409 -4.477 -12.516 1 97.62 33 TYR B C 1
ATOM 1406 O O . TYR B 1 33 ? 1.101 -4.098 -13.641 1 97.62 33 TYR B O 1
ATOM 1414 N N . PRO B 1 34 ? 1.759 -5.758 -12.234 1 96.94 34 PRO B N 1
ATOM 1415 C CA . PRO B 1 34 ? 1.604 -6.777 -13.273 1 96.94 34 PRO B CA 1
ATOM 1416 C C . PRO B 1 34 ? 0.161 -6.914 -13.75 1 96.94 34 PRO B C 1
ATOM 1418 O O . PRO B 1 34 ? -0.751 -6.344 -13.148 1 96.94 34 PRO B O 1
ATOM 1421 N N . ASP B 1 35 ? -0.041 -7.613 -14.805 1 96.5 35 ASP B N 1
ATOM 1422 C CA . ASP B 1 35 ? -1.328 -7.715 -15.484 1 96.5 35 ASP B CA 1
ATOM 1423 C C . ASP B 1 35 ? -2.404 -8.258 -14.547 1 96.5 35 ASP B C 1
ATOM 1425 O O . ASP B 1 35 ? -3.461 -7.648 -14.383 1 96.5 35 ASP B O 1
ATOM 1429 N N . LEU B 1 36 ? -2.139 -9.352 -13.891 1 97 36 LEU B N 1
ATOM 1430 C CA . LEU B 1 36 ? -3.164 -10.008 -13.086 1 97 36 LEU B CA 1
ATOM 1431 C C . LEU B 1 36 ? -3.582 -9.125 -11.914 1 97 36 LEU B C 1
ATOM 1433 O O . LEU B 1 36 ? -4.77 -8.859 -11.727 1 97 36 LEU B O 1
ATOM 1437 N N . PRO B 1 37 ? -2.658 -8.602 -11.07 1 97.94 37 PRO B N 1
ATOM 1438 C CA . PRO B 1 37 ? -3.057 -7.676 -10.008 1 97.94 37 PRO B CA 1
ATOM 1439 C C . PRO B 1 37 ? -3.83 -6.469 -10.531 1 97.94 37 PRO B C 1
ATOM 1441 O O . PRO B 1 37 ? -4.789 -6.02 -9.891 1 97.94 37 PRO B O 1
ATOM 1444 N N . LYS B 1 38 ? -3.441 -6.012 -11.641 1 97.56 38 LYS B N 1
ATOM 1445 C CA . LYS B 1 38 ? -4.113 -4.867 -12.25 1 97.56 38 LYS B CA 1
ATOM 1446 C C . LYS B 1 38 ? -5.566 -5.195 -12.578 1 97.56 38 LYS B C 1
ATOM 1448 O O . LYS B 1 38 ? -6.449 -4.348 -12.422 1 97.56 38 LYS B O 1
ATOM 1453 N N . ARG B 1 39 ? -5.824 -6.363 -13.047 1 97.69 39 ARG B N 1
ATOM 1454 C CA . ARG B 1 39 ? -7.172 -6.809 -13.383 1 97.69 39 ARG B CA 1
ATOM 1455 C C . ARG B 1 39 ? -8.008 -7.039 -12.133 1 97.69 39 ARG B C 1
ATOM 1457 O O . ARG B 1 39 ? -9.227 -6.859 -12.148 1 97.69 39 ARG B O 1
ATOM 1464 N N . ILE B 1 40 ? -7.363 -7.391 -11.062 1 98.56 40 ILE B N 1
ATOM 1465 C CA . ILE B 1 40 ? -8.047 -7.719 -9.82 1 98.56 40 ILE B CA 1
ATOM 1466 C C . ILE B 1 40 ? -8.367 -6.438 -9.055 1 98.56 40 ILE B C 1
ATOM 1468 O O . ILE B 1 40 ? -9.398 -6.352 -8.375 1 98.56 40 ILE B O 1
ATOM 1472 N N . LEU B 1 41 ? -7.551 -5.438 -9.203 1 98.69 41 LEU B N 1
ATOM 1473 C CA . LEU B 1 41 ? -7.551 -4.219 -8.398 1 98.69 41 LEU B CA 1
ATOM 1474 C C . LEU B 1 41 ? -8.914 -3.539 -8.445 1 98.69 41 LEU B C 1
ATOM 1476 O O . LEU B 1 41 ? -9.445 -3.141 -7.406 1 98.69 41 LEU B O 1
ATOM 1480 N N . PRO B 1 42 ? -9.555 -3.402 -9.625 1 98.69 42 PRO B N 1
ATOM 1481 C CA . PRO B 1 42 ? -10.859 -2.727 -9.664 1 98.69 42 PRO B CA 1
ATOM 1482 C C . PRO B 1 42 ? -11.906 -3.416 -8.789 1 98.69 42 PRO B C 1
ATOM 1484 O O . PRO B 1 42 ? -12.75 -2.748 -8.188 1 98.69 42 PRO B O 1
ATOM 1487 N N . TYR B 1 43 ? -11.852 -4.719 -8.68 1 98.81 43 TYR B N 1
ATOM 1488 C CA . TYR B 1 43 ? -12.797 -5.473 -7.859 1 98.81 43 TYR B CA 1
ATOM 1489 C C . TYR B 1 43 ? -12.523 -5.246 -6.379 1 98.81 43 TYR B C 1
ATOM 1491 O O . TYR B 1 43 ? -13.461 -5.18 -5.574 1 98.81 43 TYR B O 1
ATOM 1499 N N . VAL B 1 44 ? -11.258 -5.145 -6.031 1 98.88 44 VAL B N 1
ATOM 1500 C CA . VAL B 1 44 ? -10.859 -4.836 -4.66 1 98.88 44 VAL B CA 1
ATOM 1501 C C . VAL B 1 44 ? -11.359 -3.447 -4.277 1 98.88 44 VAL B C 1
ATOM 1503 O O . VAL B 1 44 ? -11.945 -3.268 -3.207 1 98.88 44 VAL B O 1
ATOM 1506 N N . GLU B 1 45 ? -11.133 -2.516 -5.191 1 98.69 45 GLU B N 1
ATOM 1507 C CA . GLU B 1 45 ? -11.547 -1.139 -4.941 1 98.69 45 GLU B CA 1
ATOM 1508 C C . GLU B 1 45 ? -13.062 -1.028 -4.828 1 98.69 45 GLU B C 1
ATOM 1510 O O . GLU B 1 45 ? -13.578 -0.313 -3.967 1 98.69 45 GLU B O 1
ATOM 1515 N N . GLU B 1 46 ? -13.734 -1.769 -5.648 1 98.62 46 GLU B N 1
ATOM 1516 C CA . GLU B 1 46 ? -15.195 -1.776 -5.609 1 98.62 46 GLU B CA 1
ATOM 1517 C C . GLU B 1 46 ? -15.711 -2.342 -4.289 1 98.62 46 GLU B C 1
ATOM 1519 O O . GLU B 1 46 ? -16.625 -1.79 -3.689 1 98.62 46 GLU B O 1
ATOM 1524 N N . GLU B 1 47 ? -15.156 -3.465 -3.896 1 98.75 47 GLU B N 1
ATOM 1525 C CA . GLU B 1 47 ? -15.539 -4.055 -2.617 1 98.75 47 GLU B CA 1
ATOM 1526 C C . GLU B 1 47 ? -15.305 -3.076 -1.468 1 98.75 47 GLU B C 1
ATOM 1528 O O . GLU B 1 47 ? -16.141 -2.947 -0.577 1 98.75 47 GLU B O 1
ATOM 1533 N N . CYS B 1 48 ? -14.164 -2.398 -1.438 1 98.31 48 CYS B N 1
ATOM 1534 C CA . CYS B 1 48 ? -13.836 -1.441 -0.388 1 98.31 48 CYS B CA 1
ATOM 1535 C C . CYS B 1 48 ? -14.734 -0.213 -0.47 1 98.31 48 CYS B C 1
ATOM 1537 O O . CYS B 1 48 ? -15.047 0.403 0.551 1 98.31 48 CYS B O 1
ATOM 1539 N N . ASP B 1 49 ? -15.148 0.197 -1.752 1 98.38 49 ASP B N 1
ATOM 1540 C CA . ASP B 1 49 ? -16.109 1.282 -1.926 1 98.38 49 ASP B CA 1
ATOM 1541 C C . ASP B 1 49 ? -17.422 0.97 -1.218 1 98.38 49 ASP B C 1
ATOM 1543 O O . ASP B 1 49 ? -18.016 1.845 -0.581 1 98.38 49 ASP B O 1
ATOM 1547 N N . ARG B 1 50 ? -17.812 -0.229 -1.3 1 97.62 50 ARG B N 1
ATOM 1548 C CA . ARG B 1 50 ? -19.062 -0.668 -0.663 1 97.62 50 ARG B CA 1
ATOM 1549 C C . ARG B 1 50 ? -18.938 -0.608 0.857 1 97.62 50 ARG B C 1
ATOM 1551 O O . ARG B 1 50 ? -19.938 -0.397 1.553 1 97.62 50 ARG B O 1
ATOM 1558 N N . MET B 1 51 ? -17.766 -0.7 1.356 1 97.12 51 MET B N 1
ATOM 1559 C CA . MET B 1 51 ? -17.516 -0.755 2.795 1 97.12 51 MET B CA 1
ATOM 1560 C C . MET B 1 51 ? -17.062 0.604 3.322 1 97.12 51 MET B C 1
ATOM 1562 O O . MET B 1 51 ? -16.688 0.727 4.488 1 97.12 51 MET B O 1
ATOM 1566 N N . GLU B 1 52 ? -17.109 1.601 2.486 1 96.94 52 GLU B N 1
ATOM 1567 C CA . GLU B 1 52 ? -16.594 2.912 2.879 1 96.94 52 GLU B CA 1
ATOM 1568 C C . GLU B 1 52 ? -17.672 3.732 3.582 1 96.94 52 GLU B C 1
ATOM 1570 O O . GLU B 1 52 ? -18.219 4.68 3.01 1 96.94 52 GLU B O 1
ATOM 1575 N N . TYR B 1 53 ? -17.953 3.451 4.75 1 95.94 53 TYR B N 1
ATOM 1576 C CA . TYR B 1 53 ? -18.891 4.18 5.586 1 95.94 53 TYR B CA 1
ATOM 1577 C C . TYR B 1 53 ? -18.453 4.176 7.043 1 95.94 53 TYR B C 1
ATOM 1579 O O . TYR B 1 53 ? -17.609 3.365 7.445 1 95.94 53 TYR B O 1
ATOM 1587 N N . THR B 1 54 ? -18.922 5.148 7.852 1 92 54 THR B N 1
ATOM 1588 C CA . THR B 1 54 ? -18.578 5.266 9.258 1 92 54 THR B CA 1
ATOM 1589 C C . THR B 1 54 ? -18.953 4 10.023 1 92 54 THR B C 1
ATOM 1591 O O . THR B 1 54 ? -20.078 3.5 9.883 1 92 54 THR B O 1
ATOM 1594 N N . GLY B 1 55 ? -18.062 3.424 10.844 1 94.06 55 GLY B N 1
ATOM 1595 C CA . GLY B 1 55 ? -18.328 2.234 11.633 1 94.06 55 GLY B CA 1
ATOM 1596 C C . GLY B 1 55 ? -18.078 0.944 10.875 1 94.06 55 GLY B C 1
ATOM 1597 O O . GLY B 1 55 ? -18.281 -0.147 11.414 1 94.06 55 GLY B O 1
ATOM 1598 N N . SER B 1 56 ? -17.625 1.092 9.711 1 96.38 56 SER B N 1
ATOM 1599 C CA . SER B 1 56 ? -17.328 -0.064 8.875 1 96.38 56 SER B CA 1
ATOM 1600 C C . SER B 1 56 ? -16.109 -0.826 9.406 1 96.38 56 SER B C 1
ATOM 1602 O O . SER B 1 56 ? -15.219 -0.234 10.008 1 96.38 56 SER B O 1
ATOM 1604 N N . VAL B 1 57 ? -16.062 -2.102 9.133 1 97.69 57 VAL B N 1
ATOM 1605 C CA . VAL B 1 57 ? -15.016 -3.014 9.586 1 97.69 57 VAL B CA 1
ATOM 1606 C C . VAL B 1 57 ? -13.664 -2.555 9.047 1 97.69 57 VAL B C 1
ATOM 1608 O O . VAL B 1 57 ? -12.633 -2.729 9.703 1 97.69 57 VAL B O 1
ATOM 1611 N N . ILE B 1 58 ? -13.594 -1.974 7.855 1 97.88 58 ILE B N 1
ATOM 1612 C CA . ILE B 1 58 ? -12.328 -1.604 7.227 1 97.88 58 ILE B CA 1
ATOM 1613 C C . ILE B 1 58 ? -11.688 -0.454 7.992 1 97.88 58 ILE B C 1
ATOM 1615 O O . ILE B 1 58 ? -10.508 -0.16 7.805 1 97.88 58 ILE B O 1
ATOM 1619 N N . PHE B 1 59 ? -12.43 0.196 8.914 1 97.06 59 PHE B N 1
ATOM 1620 C CA . PHE B 1 59 ? -11.891 1.318 9.672 1 97.06 59 PHE B CA 1
ATOM 1621 C C . PHE B 1 59 ? -11.664 0.93 11.125 1 97.06 59 PHE B C 1
ATOM 1623 O O . PHE B 1 59 ? -11.219 1.748 11.93 1 97.06 59 PHE B O 1
ATOM 1630 N N . ASP B 1 60 ? -11.945 -0.291 11.5 1 96.44 60 ASP B N 1
ATOM 1631 C CA . ASP B 1 60 ? -11.594 -0.8 12.82 1 96.44 60 ASP B CA 1
ATOM 1632 C C . ASP B 1 60 ? -10.086 -0.944 12.969 1 96.44 60 ASP B C 1
ATOM 1634 O O . ASP B 1 60 ? -9.398 -1.374 12.039 1 96.44 60 ASP B O 1
ATOM 1638 N N . VAL B 1 61 ? -9.562 -0.646 14.156 1 94.81 61 VAL B N 1
ATOM 1639 C CA . VAL B 1 61 ? -8.133 -0.813 14.406 1 94.81 61 VAL B CA 1
ATOM 1640 C C . VAL B 1 61 ? -7.742 -2.279 14.227 1 94.81 61 VAL B C 1
ATOM 1642 O O . VAL B 1 61 ? -6.777 -2.592 13.531 1 94.81 61 VAL B O 1
ATOM 1645 N N . TYR B 1 62 ? -8.594 -3.096 14.727 1 96.81 62 TYR B N 1
ATOM 1646 C CA . TYR B 1 62 ? -8.414 -4.535 14.586 1 96.81 62 TYR B CA 1
ATOM 1647 C C . TYR B 1 62 ? -9.633 -5.176 13.938 1 96.81 62 TYR B C 1
ATOM 1649 O O . TYR B 1 62 ? -10.531 -5.664 14.633 1 96.81 62 TYR B O 1
ATOM 1657 N N . PRO B 1 63 ? -9.711 -5.145 12.594 1 97 63 PRO B N 1
ATOM 1658 C CA . PRO B 1 63 ? -10.867 -5.691 11.883 1 97 63 PRO B CA 1
ATOM 1659 C C . PRO B 1 63 ? -11.055 -7.188 12.125 1 97 63 PRO B C 1
ATOM 1661 O O . PRO B 1 63 ? -10.078 -7.922 12.273 1 97 63 PRO B O 1
ATOM 1664 N N . ASP B 1 64 ? -12.289 -7.539 12.141 1 96.44 64 ASP B N 1
ATOM 1665 C CA . ASP B 1 64 ? -12.633 -8.953 12.281 1 96.44 64 ASP B CA 1
ATOM 1666 C C . ASP B 1 64 ? -12.094 -9.773 11.117 1 96.44 64 ASP B C 1
ATOM 1668 O O . ASP B 1 64 ? -12.422 -9.516 9.961 1 96.44 64 ASP B O 1
ATOM 1672 N N . LYS B 1 65 ? -11.344 -10.781 11.438 1 96.44 65 LYS B N 1
ATOM 1673 C CA . LYS B 1 65 ? -10.68 -11.594 10.422 1 96.44 65 LYS B CA 1
ATOM 1674 C C . LYS B 1 65 ? -11.695 -12.312 9.539 1 96.44 65 LYS B C 1
ATOM 1676 O O . LYS B 1 65 ? -11.461 -12.508 8.344 1 96.44 65 LYS B O 1
ATOM 1681 N N . LEU B 1 66 ? -12.781 -12.734 10.25 1 97.69 66 LEU B N 1
ATOM 1682 C CA . LEU B 1 66 ? -13.812 -13.414 9.477 1 97.69 66 LEU B CA 1
ATOM 1683 C C . LEU B 1 66 ? -14.422 -12.484 8.43 1 97.69 66 LEU B C 1
ATOM 1685 O O . LEU B 1 66 ? -14.625 -12.883 7.281 1 97.69 66 LEU B O 1
ATOM 1689 N N . GLN B 1 67 ? -14.711 -11.305 8.781 1 97.62 67 GLN B N 1
ATOM 1690 C CA . GLN B 1 67 ? -15.273 -10.344 7.848 1 97.62 67 GLN B CA 1
ATOM 1691 C C . GLN B 1 67 ? -14.312 -10.047 6.703 1 97.62 67 GLN B C 1
ATOM 1693 O O . GLN B 1 67 ? -14.727 -9.906 5.551 1 97.62 67 GLN B O 1
ATOM 1698 N N . LEU B 1 68 ? -12.992 -9.945 6.996 1 98.38 68 LEU B N 1
ATOM 1699 C CA . LEU B 1 68 ? -11.969 -9.727 5.977 1 98.38 68 LEU B CA 1
ATOM 1700 C C . LEU B 1 68 ? -11.914 -10.898 5.004 1 98.38 68 LEU B C 1
ATOM 1702 O O . LEU B 1 68 ? -11.766 -10.703 3.793 1 98.38 68 LEU B O 1
ATOM 1706 N N . ARG B 1 69 ? -12.062 -12.078 5.555 1 98.06 69 ARG B N 1
ATOM 1707 C CA . ARG B 1 69 ? -12.086 -13.273 4.715 1 98.06 69 ARG B CA 1
ATOM 1708 C C . ARG B 1 69 ? -13.297 -13.273 3.791 1 98.06 69 ARG B C 1
ATOM 1710 O O . ARG B 1 69 ? -13.195 -13.656 2.625 1 98.06 69 ARG B O 1
ATOM 1717 N N . ILE B 1 70 ? -14.391 -12.852 4.355 1 98.38 70 ILE B N 1
ATOM 1718 C CA . ILE B 1 70 ? -15.617 -12.773 3.568 1 98.38 70 ILE B CA 1
ATOM 1719 C C . ILE B 1 70 ? -15.438 -11.75 2.447 1 98.38 70 ILE B C 1
ATOM 1721 O O . ILE B 1 70 ? -15.797 -12.008 1.297 1 98.38 70 ILE B O 1
ATOM 1725 N N . MET B 1 71 ? -14.883 -10.578 2.703 1 98.44 71 MET B N 1
ATOM 1726 C CA . MET B 1 71 ? -14.594 -9.562 1.693 1 98.44 71 MET B CA 1
ATOM 1727 C C . MET B 1 71 ? -13.719 -10.133 0.585 1 98.44 71 MET B C 1
ATOM 1729 O O . MET B 1 71 ? -14.008 -9.953 -0.599 1 98.44 71 MET B O 1
ATOM 1733 N N . CYS B 1 72 ? -12.688 -10.828 0.993 1 98.56 72 CYS B N 1
ATOM 1734 C CA . CYS B 1 72 ? -11.773 -11.43 0.028 1 98.56 72 CYS B CA 1
ATOM 1735 C C . CYS B 1 72 ? -12.492 -12.445 -0.847 1 98.56 72 CYS B C 1
ATOM 1737 O O . CYS B 1 72 ? -12.281 -12.492 -2.059 1 98.56 72 CYS B O 1
ATOM 1739 N N . SER B 1 73 ? -13.367 -13.258 -0.213 1 98.5 73 SER B N 1
ATOM 1740 C CA . SER B 1 73 ? -14.125 -14.258 -0.955 1 98.5 73 SER B CA 1
ATOM 1741 C C . SER B 1 73 ? -15.031 -13.609 -1.998 1 98.5 73 SER B C 1
ATOM 1743 O O . SER B 1 73 ? -15.133 -14.094 -3.127 1 98.5 73 SER B O 1
ATOM 1745 N N . ARG B 1 74 ? -15.648 -12.57 -1.629 1 98.5 74 ARG B N 1
ATOM 1746 C CA . ARG B 1 74 ? -16.5 -11.852 -2.566 1 98.5 74 ARG B CA 1
ATOM 1747 C C . ARG B 1 74 ? -15.695 -11.305 -3.738 1 98.5 74 ARG B C 1
ATOM 1749 O O . ARG B 1 74 ? -16.125 -11.375 -4.891 1 98.5 74 ARG B O 1
ATOM 1756 N N . ILE B 1 75 ? -14.508 -10.766 -3.488 1 98.75 75 ILE B N 1
ATOM 1757 C CA . ILE B 1 75 ? -13.617 -10.266 -4.531 1 98.75 75 ILE B CA 1
ATOM 1758 C C . ILE B 1 75 ? -13.25 -11.406 -5.484 1 98.75 75 ILE B C 1
ATOM 1760 O O . ILE B 1 75 ? -13.383 -11.258 -6.703 1 98.75 75 ILE B O 1
ATOM 1764 N N . CYS B 1 76 ? -12.875 -12.523 -4.91 1 98.56 76 CYS B N 1
ATOM 1765 C CA . CYS B 1 76 ? -12.477 -13.672 -5.719 1 98.56 76 CYS B CA 1
ATOM 1766 C C . CYS B 1 76 ? -13.633 -14.164 -6.578 1 98.56 76 CYS B C 1
ATOM 1768 O O . CYS B 1 76 ? -13.453 -14.445 -7.762 1 98.56 76 CYS B O 1
ATOM 1770 N N . GLU B 1 77 ? -14.773 -14.25 -5.965 1 98.25 77 GLU B N 1
ATOM 1771 C CA . GLU B 1 77 ? -15.953 -14.703 -6.688 1 98.25 77 GLU B CA 1
ATOM 1772 C C . GLU B 1 77 ? -16.281 -13.766 -7.848 1 98.25 77 GLU B C 1
ATOM 1774 O O . GLU B 1 77 ? -16.578 -14.219 -8.953 1 98.25 77 GLU B O 1
ATOM 1779 N N . ASN B 1 78 ? -16.219 -12.508 -7.582 1 98.31 78 ASN B N 1
ATOM 1780 C CA . ASN B 1 78 ? -16.531 -11.516 -8.617 1 98.31 78 ASN B CA 1
ATOM 1781 C C . ASN B 1 78 ? -15.508 -11.562 -9.75 1 98.31 78 ASN B C 1
ATOM 1783 O O . ASN B 1 78 ? -15.875 -11.438 -10.922 1 98.31 78 ASN B O 1
ATOM 1787 N N . VAL B 1 79 ? -14.227 -11.695 -9.422 1 98.5 79 VAL B N 1
ATOM 1788 C CA . VAL B 1 79 ? -13.18 -11.805 -10.438 1 98.5 79 VAL B CA 1
ATOM 1789 C C . VAL B 1 79 ? -13.43 -13.039 -11.305 1 98.5 79 VAL B C 1
ATOM 1791 O O . VAL B 1 79 ? -13.391 -12.961 -12.531 1 98.5 79 VAL B O 1
ATOM 1794 N N . LYS B 1 80 ? -13.727 -14.148 -10.656 1 97.44 80 LYS B N 1
ATOM 1795 C CA . LYS B 1 80 ? -13.922 -15.398 -11.375 1 97.44 80 LYS B CA 1
ATOM 1796 C C . LYS B 1 80 ? -15.141 -15.32 -12.297 1 97.44 80 LYS B C 1
ATOM 1798 O O . LYS B 1 80 ? -15.156 -15.922 -13.367 1 97.44 80 LYS B O 1
ATOM 1803 N N . LYS B 1 81 ? -16.125 -14.633 -11.852 1 97.19 81 LYS B N 1
ATOM 1804 C CA . LYS B 1 81 ? -17.359 -14.484 -12.625 1 97.19 81 LYS B CA 1
ATOM 1805 C C . LYS B 1 81 ? -17.141 -13.586 -13.836 1 97.19 81 LYS B C 1
ATOM 1807 O O . LYS B 1 81 ? -17.75 -13.789 -14.891 1 97.19 81 LYS B O 1
ATOM 1812 N N . GLN B 1 82 ? -16.25 -12.578 -13.719 1 97.31 82 GLN B N 1
ATOM 1813 C CA . GLN B 1 82 ? -16.203 -11.516 -14.719 1 97.31 82 GLN B CA 1
ATOM 1814 C C . GLN B 1 82 ? -14.953 -11.633 -15.578 1 97.31 82 GLN B C 1
ATOM 1816 O O . GLN B 1 82 ? -14.898 -11.094 -16.688 1 97.31 82 GLN B O 1
ATOM 1821 N N . GLU B 1 83 ? -13.914 -12.289 -15.039 1 96.19 83 GLU B N 1
ATOM 1822 C CA . GLU B 1 83 ? -12.641 -12.352 -15.75 1 96.19 83 GLU B CA 1
ATOM 1823 C C . GLU B 1 83 ? -12.352 -13.766 -16.25 1 96.19 83 GLU B C 1
ATOM 1825 O O . GLU B 1 83 ? -12.641 -14.742 -15.555 1 96.19 83 GLU B O 1
ATOM 1830 N N . LYS B 1 84 ? -11.844 -13.859 -17.484 1 94.19 84 LYS B N 1
ATOM 1831 C CA . LYS B 1 84 ? -11.281 -15.125 -17.938 1 94.19 84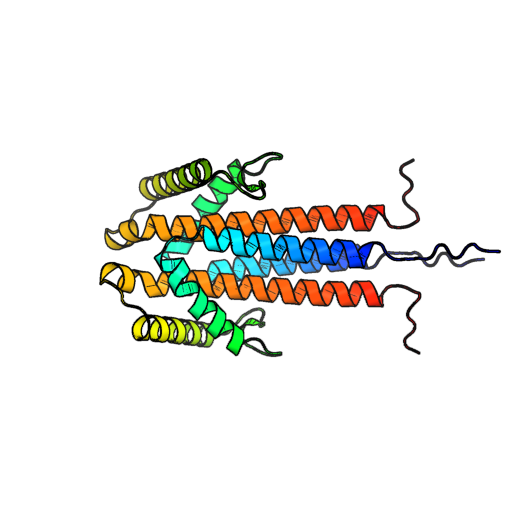 LYS B CA 1
ATOM 1832 C C . LYS B 1 84 ? -9.906 -15.375 -17.328 1 94.19 84 LYS B C 1
ATOM 1834 O O . LYS B 1 84 ? -9.008 -14.531 -17.453 1 94.19 84 LYS B O 1
ATOM 1839 N N . MET B 1 85 ? -9.789 -16.469 -16.672 1 93.44 85 MET B N 1
ATOM 1840 C CA . MET B 1 85 ? -8.523 -16.797 -16 1 93.44 85 MET B CA 1
ATOM 1841 C C . MET B 1 85 ? -8.039 -18.188 -16.406 1 93.44 85 MET B C 1
ATOM 1843 O O . MET B 1 85 ? -8.836 -19.109 -16.531 1 93.44 85 MET B O 1
ATOM 1847 N N . PHE B 1 86 ? -6.766 -18.297 -16.594 1 91.44 86 PHE B N 1
ATOM 1848 C CA . PHE B 1 86 ? -6.188 -19.609 -16.766 1 91.44 86 PHE B CA 1
ATOM 1849 C C . PHE B 1 86 ? -5.875 -20.25 -15.414 1 91.44 86 PHE B C 1
ATOM 1851 O O . PHE B 1 86 ? -5.887 -19.578 -14.383 1 91.44 86 PHE B O 1
ATOM 1858 N N . ALA B 1 87 ? -5.605 -21.547 -15.406 1 90.06 87 ALA B N 1
ATOM 1859 C CA . ALA B 1 87 ? -5.469 -22.328 -14.18 1 90.06 87 ALA B CA 1
ATOM 1860 C C . ALA B 1 87 ? -4.41 -21.734 -13.258 1 90.06 87 ALA B C 1
ATOM 1862 O O . ALA B 1 87 ? -4.613 -21.656 -12.039 1 90.06 87 ALA B O 1
ATOM 1863 N N . GLY B 1 88 ? -3.273 -21.344 -13.828 1 88.62 88 GLY B N 1
ATOM 1864 C CA . GLY B 1 88 ? -2.203 -20.734 -13.055 1 88.62 88 GLY B CA 1
ATOM 1865 C C . GLY B 1 88 ? -2.617 -19.453 -12.367 1 88.62 88 GLY B C 1
ATOM 1866 O O . GLY B 1 88 ? -2.221 -19.188 -11.227 1 88.62 88 GLY B O 1
ATOM 1867 N N . GLU B 1 89 ? -3.434 -18.641 -13.016 1 91.62 89 GLU B N 1
ATOM 1868 C CA . GLU B 1 89 ? -3.928 -17.375 -12.469 1 91.62 89 GLU B CA 1
ATOM 1869 C C . GLU B 1 89 ? -4.906 -17.625 -11.32 1 91.62 89 GLU B C 1
ATOM 1871 O O . GLU B 1 89 ? -4.895 -16.891 -10.328 1 91.62 89 GLU B O 1
ATOM 1876 N N . GLU B 1 90 ? -5.77 -18.625 -11.461 1 92.5 90 GLU B N 1
ATOM 1877 C CA . GLU B 1 90 ? -6.75 -18.953 -10.43 1 92.5 90 GLU B CA 1
ATOM 1878 C C . GLU B 1 90 ? -6.066 -19.328 -9.117 1 92.5 90 GLU B C 1
ATOM 1880 O O . GLU B 1 90 ? -6.547 -18.984 -8.039 1 92.5 90 GLU B O 1
ATOM 1885 N N . ARG B 1 91 ? -4.938 -20 -9.281 1 90.62 91 ARG B N 1
ATOM 1886 C CA . ARG B 1 91 ? -4.191 -20.438 -8.109 1 90.62 91 ARG B CA 1
ATOM 1887 C C . ARG B 1 91 ? -3.619 -19.25 -7.344 1 90.62 91 ARG B C 1
ATOM 1889 O O . ARG B 1 91 ? -3.439 -19.328 -6.125 1 90.62 91 ARG B O 1
ATOM 1896 N N . MET B 1 92 ? -3.377 -18.172 -8 1 93.56 92 MET B N 1
ATOM 1897 C CA . MET B 1 92 ? -2.73 -17 -7.418 1 93.56 92 MET B CA 1
ATOM 1898 C C . MET B 1 92 ? -3.766 -15.977 -6.953 1 93.56 92 MET B C 1
ATOM 1900 O O . MET B 1 92 ? -3.436 -15.039 -6.227 1 93.56 92 MET B O 1
ATOM 1904 N N . LEU B 1 93 ? -4.957 -16.156 -7.332 1 97.06 93 LEU B N 1
ATOM 1905 C CA . LEU B 1 93 ? -5.992 -15.133 -7.207 1 97.06 93 LEU B CA 1
ATOM 1906 C C . LEU B 1 93 ? -6.199 -14.742 -5.746 1 97.06 93 LEU B C 1
ATOM 1908 O O . LEU B 1 93 ? -6.199 -13.555 -5.41 1 97.06 93 LEU B O 1
ATOM 1912 N N . ARG B 1 94 ? -6.316 -15.727 -4.875 1 96.81 94 ARG B N 1
ATOM 1913 C CA . ARG B 1 94 ? -6.652 -15.453 -3.479 1 96.81 94 ARG B CA 1
ATOM 1914 C C . ARG B 1 94 ? -5.535 -14.68 -2.791 1 96.81 94 ARG B C 1
ATOM 1916 O O . ARG B 1 94 ? -5.793 -13.688 -2.109 1 96.81 94 ARG B O 1
ATOM 1923 N N . ASP B 1 95 ? -4.309 -15.102 -2.928 1 96.75 95 ASP B N 1
ATOM 1924 C CA . ASP B 1 95 ? -3.174 -14.43 -2.301 1 96.75 95 ASP B CA 1
ATOM 1925 C C . ASP B 1 95 ? -3.043 -12.992 -2.801 1 96.75 95 ASP B C 1
ATOM 1927 O O . ASP B 1 95 ? -2.809 -12.07 -2.012 1 96.75 95 ASP B O 1
ATOM 1931 N N . LEU B 1 96 ? -3.219 -12.789 -4.121 1 97.81 96 LEU B N 1
ATOM 1932 C CA . LEU B 1 96 ? -3.129 -11.453 -4.703 1 97.81 96 LEU B CA 1
ATOM 1933 C C . LEU B 1 96 ? -4.266 -10.57 -4.207 1 97.81 96 LEU B C 1
ATOM 1935 O O . LEU B 1 96 ? -4.047 -9.406 -3.861 1 97.81 96 LEU B O 1
ATOM 1939 N N . ALA B 1 97 ? -5.477 -11.164 -4.176 1 98.62 97 ALA B N 1
ATOM 1940 C CA . ALA B 1 97 ? -6.637 -10.422 -3.703 1 98.62 97 ALA B CA 1
ATOM 1941 C C . ALA B 1 97 ? -6.449 -9.961 -2.26 1 98.62 97 ALA B C 1
ATOM 1943 O O . ALA B 1 97 ? -6.789 -8.828 -1.912 1 98.62 97 ALA B O 1
ATOM 1944 N N . GLU B 1 98 ? -5.938 -10.82 -1.451 1 98.38 98 GLU B N 1
ATOM 1945 C CA . GLU B 1 98 ? -5.723 -10.484 -0.046 1 98.38 98 GLU B CA 1
ATOM 1946 C C . GLU B 1 98 ? -4.684 -9.375 0.104 1 98.38 98 GLU B C 1
ATOM 1948 O O . GLU B 1 98 ? -4.906 -8.406 0.832 1 98.38 98 GLU B O 1
ATOM 1953 N N . VAL B 1 99 ? -3.559 -9.461 -0.59 1 98.44 99 VAL B N 1
ATOM 1954 C CA . VAL B 1 99 ? -2.52 -8.438 -0.517 1 98.44 99 VAL B CA 1
ATOM 1955 C C . VAL B 1 99 ? -3.084 -7.094 -0.974 1 98.44 99 VAL B C 1
ATOM 1957 O O . VAL B 1 99 ? -2.91 -6.078 -0.297 1 98.44 99 VAL B O 1
ATOM 1960 N N . LEU B 1 100 ? -3.773 -7.102 -2.062 1 98.75 100 LEU B N 1
ATOM 1961 C CA . LEU B 1 100 ? -4.336 -5.871 -2.611 1 98.75 100 LEU B CA 1
ATOM 1962 C C . LEU B 1 100 ? -5.395 -5.297 -1.676 1 98.75 100 LEU B C 1
ATOM 1964 O O . LEU B 1 100 ? -5.469 -4.078 -1.49 1 98.75 100 LEU B O 1
ATOM 1968 N N . LEU B 1 101 ? -6.23 -6.203 -1.12 1 98.81 101 LEU B N 1
ATOM 1969 C CA . LEU B 1 101 ? -7.297 -5.777 -0.215 1 98.81 101 LEU B CA 1
ATOM 1970 C C . LEU B 1 101 ? -6.719 -5.09 1.018 1 98.81 101 LEU B C 1
ATOM 1972 O O . LEU B 1 101 ? -7.137 -3.986 1.37 1 98.81 101 LEU B O 1
ATOM 1976 N N . TYR B 1 102 ? -5.75 -5.723 1.67 1 98.5 102 TYR B N 1
ATOM 1977 C CA . TYR B 1 102 ? -5.184 -5.172 2.895 1 98.5 102 TYR B CA 1
ATOM 1978 C C . TYR B 1 102 ? -4.43 -3.877 2.615 1 98.5 102 TYR B C 1
ATOM 1980 O O . TYR B 1 102 ? -4.449 -2.951 3.43 1 98.5 102 TYR B O 1
ATOM 1988 N N . GLN B 1 103 ? -3.822 -3.783 1.459 1 97.94 103 GLN B N 1
ATOM 1989 C CA . GLN B 1 103 ? -3.174 -2.543 1.047 1 97.94 103 GLN B CA 1
ATOM 1990 C C . GLN B 1 103 ? -4.199 -1.432 0.833 1 97.94 103 GLN B C 1
ATOM 1992 O O . GLN B 1 103 ? -3.965 -0.283 1.215 1 97.94 103 GLN B O 1
ATOM 1997 N N . GLU B 1 104 ? -5.27 -1.814 0.197 1 98.5 104 GLU B N 1
ATOM 1998 C CA . GLU B 1 104 ? -6.328 -0.842 -0.059 1 98.5 104 GLU B CA 1
ATOM 1999 C C . GLU B 1 104 ? -6.945 -0.34 1.243 1 98.5 104 GLU B C 1
ATOM 2001 O O . GLU B 1 104 ? -7.184 0.859 1.401 1 98.5 104 GLU B O 1
ATOM 2006 N N . ILE B 1 105 ? -7.184 -1.258 2.164 1 98.38 105 ILE B N 1
ATOM 2007 C CA . ILE B 1 105 ? -7.727 -0.895 3.467 1 98.38 105 ILE B CA 1
ATOM 2008 C C . ILE B 1 105 ? -6.77 0.056 4.18 1 98.38 105 ILE B C 1
ATOM 2010 O O . ILE B 1 105 ? -7.184 1.095 4.699 1 98.38 105 ILE B O 1
ATOM 2014 N N . TYR B 1 106 ? -5.492 -0.325 4.184 1 97.69 106 TYR B N 1
ATOM 2015 C CA . TYR B 1 106 ? -4.484 0.517 4.816 1 97.69 106 TYR B CA 1
ATOM 2016 C C . TYR B 1 106 ? -4.469 1.91 4.199 1 97.69 106 TYR B C 1
ATOM 2018 O O . TYR B 1 106 ? -4.371 2.912 4.91 1 97.69 106 TYR B O 1
ATOM 2026 N N . ARG B 1 107 ? -4.523 2.021 2.904 1 96.69 107 ARG B N 1
ATOM 2027 C CA . ARG B 1 107 ? -4.508 3.295 2.189 1 96.69 107 ARG B CA 1
ATOM 2028 C C . ARG B 1 107 ? -5.699 4.16 2.584 1 96.69 107 ARG B C 1
ATOM 2030 O O . ARG B 1 107 ? -5.539 5.344 2.883 1 96.69 107 ARG B O 1
ATOM 2037 N N . ARG B 1 108 ? -6.867 3.604 2.617 1 96.88 108 ARG B N 1
ATOM 2038 C CA . ARG B 1 108 ? -8.094 4.336 2.928 1 96.88 108 ARG B CA 1
ATOM 2039 C C . ARG B 1 108 ? -8.086 4.824 4.375 1 96.88 108 ARG B C 1
ATOM 2041 O O . ARG B 1 108 ? -8.508 5.945 4.66 1 96.88 108 ARG B O 1
ATOM 2048 N N . ARG B 1 109 ? -7.621 3.947 5.273 1 96.06 109 ARG B N 1
ATOM 2049 C CA . ARG B 1 109 ? -7.48 4.363 6.664 1 96.06 109 ARG B CA 1
ATOM 2050 C C . ARG B 1 109 ? -6.527 5.551 6.789 1 96.06 109 ARG B C 1
ATOM 2052 O O . ARG B 1 109 ? -6.77 6.465 7.578 1 96.06 109 ARG B O 1
ATOM 2059 N N . GLY B 1 110 ? -5.426 5.5 5.988 1 93.44 110 GLY B N 1
ATOM 2060 C CA . GLY B 1 110 ? -4.496 6.617 5.949 1 93.44 110 GLY B CA 1
ATOM 2061 C C . GLY B 1 110 ? -5.137 7.906 5.469 1 93.44 110 GLY B C 1
ATOM 2062 O O . GLY B 1 110 ? -4.887 8.977 6.023 1 93.44 110 GLY B O 1
ATOM 2063 N N . GLU B 1 111 ? -5.992 7.793 4.48 1 92.31 111 GLU B N 1
ATOM 2064 C CA . GLU B 1 111 ? -6.703 8.953 3.953 1 92.31 111 GLU B CA 1
ATOM 2065 C C . GLU B 1 111 ? -7.656 9.539 4.996 1 92.31 111 GLU B C 1
ATOM 2067 O O . GLU B 1 111 ? -7.762 10.758 5.133 1 92.31 111 GLU B O 1
ATOM 2072 N N . GLN B 1 112 ? -8.352 8.68 5.691 1 92.75 112 GLN B N 1
ATOM 2073 C CA . GLN B 1 112 ? -9.258 9.125 6.742 1 92.75 112 GLN B CA 1
ATOM 2074 C C . GLN B 1 112 ? -8.5 9.859 7.844 1 92.75 112 GLN B C 1
ATOM 2076 O O . GLN B 1 112 ? -8.961 10.891 8.344 1 92.75 112 GLN B O 1
ATOM 2081 N N . ARG B 1 113 ? -7.348 9.328 8.203 1 89.19 113 ARG B N 1
ATOM 2082 C CA . ARG B 1 113 ? -6.512 9.961 9.211 1 89.19 113 ARG B CA 1
ATOM 2083 C C . ARG B 1 113 ? -6.074 11.352 8.766 1 89.19 113 ARG B C 1
ATOM 2085 O O . ARG B 1 113 ? -6.09 12.297 9.562 1 89.19 113 ARG B O 1
ATOM 2092 N N . LYS B 1 114 ? -5.652 11.484 7.523 1 86.12 114 LYS B N 1
ATOM 2093 C CA . LYS B 1 114 ? -5.234 12.766 6.965 1 86.12 114 LYS B CA 1
ATOM 2094 C C . LYS B 1 114 ? -6.379 13.781 6.996 1 86.12 114 LYS B C 1
ATOM 2096 O O . LYS B 1 114 ? -6.168 14.953 7.316 1 86.12 114 LYS B O 1
ATOM 2101 N N . ARG B 1 115 ? -7.547 13.297 6.625 1 87 115 ARG B N 1
ATOM 2102 C CA . ARG B 1 115 ? -8.711 14.18 6.617 1 87 115 ARG B CA 1
ATOM 2103 C C . ARG B 1 115 ? -9.023 14.688 8.023 1 87 115 ARG B C 1
ATOM 2105 O O . ARG B 1 115 ? -9.312 15.867 8.211 1 87 115 ARG B O 1
ATOM 2112 N N . LYS B 1 116 ? -8.961 13.852 8.977 1 85.5 116 LYS B N 1
ATOM 2113 C CA . LYS B 1 116 ? -9.203 14.242 10.367 1 85.5 116 LYS B CA 1
ATOM 2114 C C . LYS B 1 116 ? -8.156 15.242 10.844 1 85.5 116 LYS B C 1
ATOM 2116 O O . LYS B 1 116 ? -8.484 16.219 11.531 1 85.5 116 LYS B O 1
ATOM 2121 N N . GLN B 1 117 ? -6.926 15 10.508 1 82.06 117 GLN B N 1
ATOM 2122 C CA . GLN B 1 117 ? -5.84 15.891 10.898 1 82.06 117 GLN B CA 1
ATOM 2123 C C . GLN B 1 117 ? -6.043 17.281 10.32 1 82.06 117 GLN B C 1
ATOM 2125 O O . GLN B 1 117 ? -5.758 18.281 10.992 1 82.06 117 GLN B O 1
ATOM 2130 N N . LYS B 1 118 ? -6.453 17.359 9.156 1 81.5 118 LYS B N 1
ATOM 2131 C CA . LYS B 1 118 ? -6.703 18.641 8.523 1 81.5 118 LYS B CA 1
ATOM 2132 C C . LYS B 1 118 ? -7.816 19.406 9.234 1 81.5 118 LYS B C 1
ATOM 2134 O O . LYS B 1 118 ? -7.719 20.625 9.438 1 81.5 118 LYS B O 1
ATOM 2139 N N . ILE B 1 119 ? -8.844 18.734 9.586 1 82.12 119 ILE B N 1
ATOM 2140 C CA . ILE B 1 119 ? -9.977 19.344 10.281 1 82.12 119 ILE B CA 1
ATOM 2141 C C . ILE B 1 119 ? -9.516 19.891 11.633 1 82.12 119 ILE B C 1
ATOM 2143 O O . ILE B 1 119 ? -9.867 21 12.008 1 82.12 119 ILE B O 1
ATOM 2147 N N . TYR B 1 120 ? -8.75 19.141 12.281 1 77.75 120 TYR B N 1
ATOM 2148 C CA . TYR B 1 120 ? -8.242 19.562 13.578 1 77.75 120 TYR B CA 1
ATOM 2149 C C . TYR B 1 120 ? -7.34 20.797 13.43 1 77.75 120 TYR B C 1
ATOM 2151 O O . TYR B 1 120 ? -7.402 21.719 14.242 1 77.75 120 TYR B O 1
ATOM 2159 N N . SER B 1 121 ? -6.406 20.75 12.477 1 75.94 121 SER B N 1
ATOM 2160 C CA . SER B 1 121 ? -5.496 21.859 12.234 1 75.94 121 SER B CA 1
ATOM 2161 C C . SER B 1 121 ? -6.262 23.141 11.906 1 75.94 121 SER B C 1
ATOM 2163 O O . SER B 1 121 ? -5.879 24.234 12.344 1 75.94 121 SER B O 1
ATOM 2165 N N . TYR B 1 122 ? -7.363 23 11.227 1 76.56 122 TYR B N 1
ATOM 2166 C CA . TYR B 1 122 ? -8.195 24.141 10.867 1 76.56 122 TYR B CA 1
ATOM 2167 C C . TYR B 1 122 ? -8.93 24.688 12.078 1 76.56 122 TYR B C 1
ATOM 2169 O O . TYR B 1 122 ? -9.039 25.906 12.25 1 76.56 122 TYR B O 1
ATOM 2177 N N . CYS B 1 123 ? -9.414 23.812 12.875 1 74.62 123 CYS B N 1
ATOM 2178 C CA . CYS B 1 123 ? -10.18 24.219 14.055 1 74.62 123 CYS B CA 1
ATOM 2179 C C . CYS B 1 123 ? -9.273 24.844 15.102 1 74.62 123 CYS B C 1
ATOM 2181 O O . CYS B 1 123 ? -9.727 25.656 15.914 1 74.62 123 CYS B O 1
ATOM 2183 N N . SER B 1 124 ? -8.039 24.562 15.172 1 71.25 124 SER B N 1
ATOM 2184 C CA . SER B 1 124 ? -7.09 25.078 16.156 1 71.25 124 SER B CA 1
ATOM 2185 C C . SER B 1 124 ? -6.566 26.453 15.742 1 71.25 124 SER B C 1
ATOM 2187 O O . SER B 1 124 ? -5.82 27.094 16.484 1 71.25 124 SER B O 1
ATOM 2189 N N . LEU B 1 125 ? -6.977 26.906 14.633 1 65.38 125 LEU B N 1
ATOM 2190 C CA . LEU B 1 125 ? -6.586 28.25 14.203 1 65.38 125 LEU B CA 1
ATOM 2191 C C . LEU B 1 125 ? -7.391 29.312 14.945 1 65.38 125 LEU B C 1
ATOM 2193 O O . LEU B 1 125 ? -8.602 29.156 15.141 1 65.38 125 LEU B O 1
ATOM 2197 N N . PRO B 1 126 ? -6.863 30.234 15.93 1 59.88 126 PRO B N 1
ATOM 2198 C CA . PRO B 1 126 ? -7.508 31.188 16.828 1 59.88 126 PRO B CA 1
ATOM 2199 C C . PRO B 1 126 ? -8.641 31.969 16.156 1 59.88 126 PRO B C 1
ATOM 2201 O O . PRO B 1 126 ? -9.516 32.5 16.828 1 59.88 126 PRO B O 1
ATOM 2204 N N . GLY B 1 127 ? -8.711 32.219 14.898 1 54.16 127 GLY B N 1
ATOM 2205 C CA . GLY B 1 127 ? -9.641 33.156 14.305 1 54.16 127 GLY B CA 1
ATOM 2206 C C . GLY B 1 127 ? -11.008 32.562 14.039 1 54.16 127 GLY B C 1
ATOM 2207 O O . GLY B 1 127 ? -11.93 33.281 13.617 1 54.16 127 GLY B O 1
ATOM 2208 N N . LYS B 1 128 ? -11.266 31.25 14.008 1 55.47 128 LYS B N 1
ATOM 2209 C CA . LYS B 1 128 ? -12.602 30.766 13.672 1 55.47 128 LYS B CA 1
ATOM 2210 C C . LYS B 1 128 ? -13.344 30.297 14.922 1 55.47 128 LYS B C 1
ATOM 2212 O O . LYS B 1 128 ? -13.148 29.156 15.367 1 55.47 128 LYS B O 1
ATOM 2217 N N . SER B 1 129 ? -13.656 31.312 15.938 1 46.53 129 SER B N 1
ATOM 2218 C CA . SER B 1 129 ? -14.719 31.078 16.906 1 46.53 129 SER B CA 1
ATOM 2219 C C . SER B 1 129 ? -15.992 30.578 16.234 1 46.53 129 SER B C 1
ATOM 2221 O O . SER B 1 129 ? -16.391 31.109 15.188 1 46.53 129 SER B O 1
ATOM 2223 N N . MET B 1 130 ? -16.359 29.344 16.438 1 46.44 130 MET B N 1
ATOM 2224 C CA . MET B 1 130 ? -17.75 29.062 16.094 1 46.44 130 MET B CA 1
ATOM 2225 C C . MET B 1 130 ? -18.688 30.156 16.594 1 46.44 130 MET B C 1
ATOM 2227 O O . MET B 1 130 ? -18.766 30.375 17.812 1 46.44 130 MET B O 1
ATOM 2231 N N . ILE B 1 131 ? -19.047 31.172 15.836 1 37.84 131 ILE B N 1
ATOM 2232 C CA . ILE B 1 131 ? -20.234 31.938 16.203 1 37.84 131 ILE B CA 1
ATOM 2233 C C . ILE B 1 131 ? -21.422 31 16.375 1 37.84 131 ILE B C 1
ATOM 2235 O O . ILE B 1 131 ? -21.531 29.984 15.688 1 37.84 131 ILE B O 1
#

=== Feature glossary ===
Key to the feature types in this record:

Secondary structure (8-state, DSSP). Secondary structure is the local, repeating backbone conformation. DSSP classifies it into eight states by reading the hydrogen-bond network: three helix types (H, G, I), two β types (E, B), two non-regular types (T, S), and unstructured coil (-).

Backbone torsions (φ/ψ). Backbone dihedral angles. Every residue except chain termini has a φ (preceding-C → N → Cα → C) and a ψ (N → Cα → C → next-N). They are reported in degrees following the IUPAC sign convention. Secondary structure is essentially a statement about which (φ, ψ) basin each residue occupies.

Predicted aligned error. Predicted Aligned Error (PAE) is an AlphaFold confidence matrix: entry (i, j) is the expected error in the position of residue j, in ångströms, when the prediction is superimposed on the true structure at residue i. Low PAE within a block of residues means that block is internally rigid and well-predicted; high PAE between two blocks means their relative placement is uncertain even if each block individually is confident.

B-factor. B-factor (Debye–Waller factor) reflects atomic displacement in the crystal lattice. It is an experimental observable (units Å²), not a prediction; low values mean the atom is pinned down, high values mean it moves or is heterogeneous across the crystal.

Secondary structure (3-state, P-SEA). Three-state secondary structure (P-SEA) collapses the eight DSSP classes into helix (a), strand (b), and coil (c). P-SEA assigns these from Cα geometry alone — distances and angles — without requiring backbone oxygens, so it works on any Cα trace.

Sequence. Primary structure: the covalent order of the twenty standard amino acids along the backbone. Two proteins with the same sequence will (almost always) fold to the same structure; two with 30% identity often share a fold but not the details.

pLDDT. pLDDT is the predicted lDDT-Cα score: AlphaFold's confidence that the local environment of each residue (all inter-atomic distances within 15 Å) is correctly placed. It is a per-residue number between 0 and 100, with higher meaning more reliable.

InterPro / GO / CATH / organism. Functional annotations link the protein to curated databases. InterPro entries identify conserved domains and families by matching the sequence against member-database signatures (Pfam, PROSITE, CDD, …). Gene Ontology (GO) terms describe molecular function, biological process, and cellular component in a controlled vocabulary. CATH places the structure in a hierarchical fold classification (Class/Architecture/Topology/Homologous-superfamily). The organism is the source species.

Contact-map, Ramachandran, and PAE plots. Three diagnostic plots accompany the record. The Cα contact map visualizes the tertiary structure as a 2D adjacency matrix (8 Å cutoff, sequence-local contacts suppressed). The Ramachandran plot shows the distribution of backbone (φ, ψ) torsions, with points in the α and β basins reflecting secondary structure content. The PAE plot shows AlphaFold's inter-residue confidence as a color matrix.

mmCIF coordinates. The mmCIF table is the protein's shape written out atom by atom. For each backbone N, Cα, C, and carbonyl O, it records an (x, y, z) coordinate triple in Å plus the residue type, chain letter, and residue number.

Radius of gyration, Cα contacts, bounding box. Three whole-structure scalars: the radius of gyration (RMS distance of Cα from centroid, in Å), the count of Cα–Cα contacts (pairs closer than 8 Å and separated by more than four residues in sequence — i.e. tertiary, not local, contacts), and the bounding-box dimensions. Together they distinguish compact globular folds from extended fibres or disordered chains.

Foldseek 3Di. The Foldseek 3Di string encodes local tertiary geometry as a 20-letter alphabet — one character per residue — derived from the relative positions of nearby Cα atoms. Unlike the amino-acid sequence, 3Di is a direct function of the 3D structure, so two proteins with the same fold have similar 3Di strings 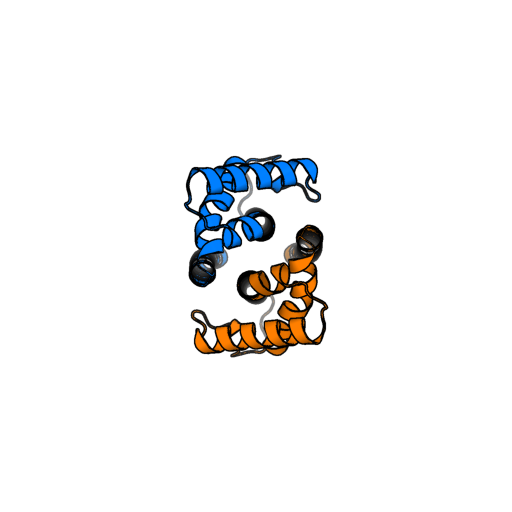even at low sequence identity.

Rendered structure images. Six rendered views show the 3D structure from the faces of a cube — i.e. along ±x, ±y, ±z. Rendering representation is drawn randomly per protein from cartoon (secondary-structure ribbons), sticks (backbone bonds), or molecular surface; coloring is either N→C rainbow (blue at the N-terminus through red at the C-terminus) or one color per chain.

Nearest PDB structures. The Foldseek neighbor list gives the closest experimentally determined structures in the PDB, ranked by structural alignment. TM-score near 1 means near-identical fold; near 0.3 means only rough topology match. This is how one finds what a novel AlphaFold prediction most resembles in the solved-structure universe.

Solvent-accessible surface area. SASA measures how much of the protein is reachable by solvent. It is computed by rolling a water-sized probe over the atomic surface and summing the exposed area (Å²). Per-residue SASA distinguishes core (buried, low SASA) from surface (exposed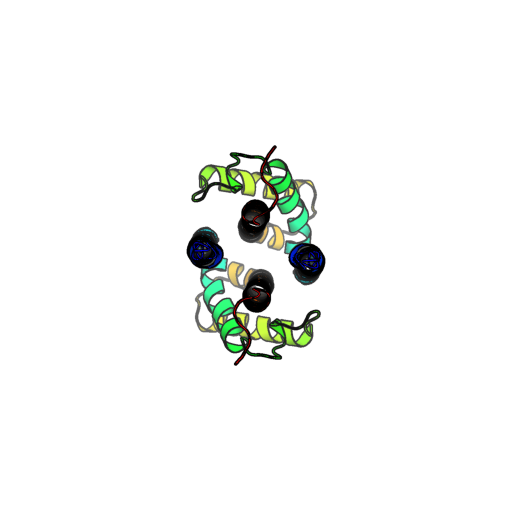, high SASA) residues; total SASA is a whole-molecule size measure.